Protein 5D4N (pdb70)

CATH classification: 3.30.70.120

Structure (mmCIF, N/CA/C/O backbone):
data_5D4N
#
_entry.id   5D4N
#
_cell.length_a   51.530
_cell.length_b   75.410
_cell.length_c   79.550
_cell.angle_alpha   90.000
_cell.angle_beta   90.000
_cell.angle_gamma   90.000
#
_symmetry.space_group_name_H-M   'P 21 21 21'
#
loop_
_entity.id
_entity.type
_entity.pdbx_description
1 polymer 'Nitrogen regulatory protein P-II'
2 non-polymer "ADENOSINE-5'-DIPHOSPHATE"
3 non-polymer 'ACETATE ION'
4 non-polymer 'ADENOSINE MONOPHOSPHATE'
5 water water
#
loop_
_atom_site.group_PDB
_atom_site.id
_atom_site.type_symbol
_atom_site.label_atom_id
_atom_site.label_alt_id
_atom_site.label_comp_id
_atom_site.label_asym_id
_atom_site.label_entity_id
_atom_site.label_seq_id
_atom_site.pdbx_PDB_ins_code
_atom_site.Cartn_x
_atom_site.Cartn_y
_atom_site.Cartn_z
_atom_site.occupancy
_atom_site.B_iso_or_equiv
_atom_site.auth_seq_id
_atom_site.auth_comp_id
_atom_site.auth_asym_id
_atom_site.auth_atom_id
_atom_site.pdbx_PDB_model_num
ATOM 1 N N . ALA A 1 3 ? -16.474 37.973 -6.054 1.00 51.23 3 ALA A N 1
ATOM 2 C CA . ALA A 1 3 ? -15.140 38.561 -5.945 1.00 50.69 3 ALA A CA 1
ATOM 3 C C . ALA A 1 3 ? -14.262 38.243 -7.157 1.00 49.23 3 ALA A C 1
ATOM 4 O O . ALA A 1 3 ? -13.593 39.145 -7.652 1.00 49.50 3 ALA A O 1
ATOM 6 N N . ILE A 1 4 ? -14.279 36.986 -7.656 1.00 42.10 4 ILE A N 1
ATOM 7 C CA . ILE A 1 4 ? -13.480 36.617 -8.830 1.00 39.31 4 ILE A CA 1
ATOM 8 C C . ILE A 1 4 ? -14.386 36.648 -10.055 1.00 40.77 4 ILE A C 1
ATOM 9 O O . ILE A 1 4 ? -15.310 35.831 -10.145 1.00 40.34 4 ILE A O 1
ATOM 14 N N . LYS A 1 5 ? -14.092 37.533 -11.019 1.00 35.40 5 LYS A N 1
ATOM 15 C CA . LYS A 1 5 ? -14.911 37.615 -12.229 1.00 33.71 5 LYS A CA 1
ATOM 16 C C . LYS A 1 5 ? -14.517 36.475 -13.151 1.00 32.21 5 LYS A C 1
ATOM 17 O O . LYS A 1 5 ? -13.350 36.068 -13.161 1.00 31.08 5 LYS A O 1
ATOM 23 N N . LEU A 1 6 ? -15.508 35.904 -13.836 1.00 27.25 6 LEU A N 1
ATOM 24 C CA . LEU A 1 6 ? -15.278 34.844 -14.822 1.00 25.88 6 LEU A CA 1
ATOM 25 C C . LEU A 1 6 ? -15.582 35.379 -16.204 1.00 29.11 6 LEU A C 1
ATOM 26 O O . LEU A 1 6 ? -16.458 36.248 -16.373 1.00 29.10 6 LEU A O 1
ATOM 31 N N . TYR A 1 7 ? -14.829 34.880 -17.195 1.00 25.45 7 TYR A N 1
ATOM 32 C CA . TYR A 1 7 ? -14.915 35.334 -18.569 1.00 26.14 7 TYR A CA 1
ATOM 33 C C . TYR A 1 7 ? -15.026 34.137 -19.495 1.00 27.24 7 TYR A C 1
ATOM 34 O O . TYR A 1 7 ? -14.412 33.101 -19.228 1.00 25.23 7 TYR A O 1
ATOM 43 N N . PRO A 1 8 ? -15.773 34.238 -20.602 1.00 25.35 8 PRO A N 1
ATOM 44 C CA . PRO A 1 8 ? -15.906 33.069 -21.492 1.00 24.83 8 PRO A CA 1
ATOM 45 C C . PRO A 1 8 ? -14.673 32.820 -22.343 1.00 28.03 8 PRO A C 1
ATOM 46 O O . PRO A 1 8 ? -13.969 33.748 -22.785 1.00 27.15 8 PRO A O 1
ATOM 50 N N . LEU A 1 9 ? -14.414 31.546 -22.603 1.00 25.81 9 LEU A N 1
ATOM 51 C CA . LEU A 1 9 ? -13.313 31.164 -23.487 1.00 26.45 9 LEU A CA 1
ATOM 52 C C . LEU A 1 9 ? -13.724 29.838 -24.115 1.00 26.20 9 LEU A C 1
ATOM 53 O O . LEU A 1 9 ? -14.744 29.273 -23.724 1.00 24.30 9 LEU A O 1
ATOM 58 N N . LYS A 1 10 ? -12.936 29.336 -25.062 1.00 24.02 10 LYS A N 1
ATOM 59 C CA . LYS A 1 10 ? -13.212 28.018 -25.650 1.00 24.31 10 LYS A CA 1
ATOM 60 C C . LYS A 1 10 ? -12.099 27.081 -25.211 1.00 26.24 10 LYS A C 1
ATOM 61 O O . LYS A 1 10 ? -11.002 27.549 -24.859 1.00 25.73 10 LYS A O 1
ATOM 67 N N . LYS A 1 11 ? -12.371 25.773 -25.158 1.00 22.45 11 LYS A N 1
ATOM 68 C CA . LYS A 1 11 ? -11.322 24.817 -24.816 1.00 20.76 11 LYS A CA 1
ATOM 69 C C . LYS A 1 11 ? -11.391 23.700 -25.826 1.00 24.08 11 LYS A C 1
ATOM 70 O O . LYS A 1 11 ? -12.436 23.056 -25.986 1.00 22.93 11 LYS A O 1
ATOM 76 N N . LEU A 1 12 ? -10.286 23.496 -26.528 1.00 20.70 12 LEU A N 1
ATOM 77 C CA . LEU A 1 12 ? -10.224 22.385 -27.482 1.00 19.15 12 LEU A CA 1
ATOM 78 C C . LEU A 1 12 ? -9.644 21.164 -26.814 1.00 20.74 12 LEU A C 1
ATOM 79 O O . LEU A 1 12 ? -8.715 21.262 -26.015 1.00 20.55 12 LEU A O 1
ATOM 84 N N . GLU A 1 13 ? -10.162 19.993 -27.192 1.00 18.04 13 GLU A N 1
ATOM 85 C CA . GLU A 1 13 ? -9.539 18.710 -26.857 1.00 17.72 13 GLU A CA 1
ATOM 86 C C . GLU A 1 13 ? -9.205 18.116 -28.231 1.00 20.82 13 GLU A C 1
ATOM 87 O O . GLU A 1 13 ? -10.118 17.904 -29.038 1.00 20.76 13 GLU A O 1
ATOM 93 N N . ILE A 1 14 ? -7.910 17.965 -28.537 1.00 18.53 14 ILE A N 1
ATOM 94 C CA . ILE A 1 14 ? -7.463 17.505 -29.867 1.00 18.48 14 ILE A CA 1
ATOM 95 C C . ILE A 1 14 ? -6.845 16.141 -29.653 1.00 21.15 14 ILE A C 1
ATOM 96 O O . ILE A 1 14 ? -5.820 16.047 -28.978 1.00 20.78 14 ILE A O 1
ATOM 101 N N . ILE A 1 15 ? -7.476 15.090 -30.187 1.00 19.10 15 ILE A N 1
ATOM 102 C CA . ILE A 1 15 ? -6.999 13.722 -29.948 1.00 18.27 15 ILE A CA 1
ATOM 103 C C . ILE A 1 15 ? -6.399 13.214 -31.226 1.00 22.06 15 ILE A C 1
ATOM 104 O O . ILE A 1 15 ? -7.060 13.216 -32.254 1.00 22.44 15 ILE A O 1
ATOM 109 N N . LEU A 1 16 ? -5.127 12.834 -31.175 1.00 20.07 16 LEU A N 1
ATOM 110 C CA . LEU A 1 16 ? -4.423 12.405 -32.382 1.00 21.19 16 LEU A CA 1
ATOM 111 C C . LEU A 1 16 ? -3.243 11.522 -32.049 1.00 23.22 16 LEU A C 1
ATOM 112 O O . LEU A 1 16 ? -2.859 11.410 -30.890 1.00 22.22 16 LEU A O 1
ATOM 117 N N . GLU A 1 17 ? -2.658 10.877 -33.062 1.00 23.26 17 GLU A N 1
ATOM 118 C CA . GLU A 1 17 ? -1.499 10.023 -32.806 1.00 22.36 17 GLU A CA 1
ATOM 119 C C . GLU A 1 17 ? -0.318 10.868 -32.369 1.00 25.32 17 GLU A C 1
ATOM 120 O O . GLU A 1 17 ? -0.091 11.957 -32.906 1.00 25.39 17 GLU A O 1
ATOM 126 N N . GLY A 1 18 ? 0.425 10.360 -31.403 1.00 23.74 18 GLY A N 1
ATOM 127 C CA . GLY A 1 18 ? 1.560 11.094 -30.848 1.00 24.55 18 GLY A CA 1
ATOM 128 C C . GLY A 1 18 ? 2.610 11.490 -31.874 1.00 27.06 18 GLY A C 1
ATOM 129 O O . GLY A 1 18 ? 3.330 12.474 -31.672 1.00 27.69 18 GLY A O 1
ATOM 130 N N . ALA A 1 19 ? 2.740 10.706 -32.982 1.00 25.49 19 ALA A N 1
ATOM 131 C CA . ALA A 1 19 ? 3.729 11.043 -34.036 1.00 26.84 19 ALA A CA 1
ATOM 132 C C . ALA A 1 19 ? 3.438 12.397 -34.694 1.00 29.02 19 ALA A C 1
ATOM 133 O O . ALA A 1 19 ? 4.339 12.991 -35.291 1.00 30.20 19 ALA A O 1
ATOM 135 N N . HIS A 1 20 ? 2.195 12.881 -34.582 1.00 24.69 20 HIS A N 1
ATOM 136 C CA . HIS A 1 20 ? 1.796 14.165 -35.152 1.00 24.79 20 HIS A CA 1
ATOM 137 C C . HIS A 1 20 ? 1.755 15.306 -34.129 1.00 26.76 20 HIS A C 1
ATOM 138 O O . HIS A 1 20 ? 1.195 16.377 -34.416 1.00 26.28 20 HIS A O 1
ATOM 145 N N . LYS A 1 21 ? 2.341 15.086 -32.918 1.00 25.94 21 LYS A N 1
ATOM 146 C CA . LYS A 1 21 ? 2.320 16.101 -31.858 1.00 23.86 21 LYS A CA 1
ATOM 147 C C . LYS A 1 21 ? 2.891 17.441 -32.331 1.00 27.23 21 LYS A C 1
ATOM 148 O O . LYS A 1 21 ? 2.249 18.485 -32.129 1.00 26.57 21 LYS A O 1
ATOM 154 N N . GLU A 1 22 ? 4.060 17.412 -32.973 1.00 25.79 22 GLU A N 1
ATOM 155 C CA . GLU A 1 22 ? 4.706 18.649 -33.412 1.00 25.65 22 GLU A CA 1
ATOM 156 C C . GLU A 1 22 ? 3.862 19.422 -34.436 1.00 28.87 22 GLU A C 1
ATOM 157 O O . GLU A 1 22 ? 3.781 20.642 -34.337 1.00 29.09 22 GLU A O 1
ATOM 163 N N . PHE A 1 23 ? 3.180 18.722 -35.373 1.00 26.02 23 PHE A N 1
ATOM 164 C CA . PHE A 1 23 ? 2.311 19.372 -36.351 1.00 25.74 23 PHE A CA 1
ATOM 165 C C . PHE A 1 23 ? 1.220 20.150 -35.600 1.00 27.01 23 PHE A C 1
ATOM 166 O O . PHE A 1 23 ? 0.954 21.328 -35.896 1.00 28.82 23 PHE A O 1
ATOM 174 N N . ALA A 1 24 ? 0.592 19.476 -34.641 1.00 23.31 24 ALA A N 1
ATOM 175 C CA . ALA A 1 24 ? -0.492 20.101 -33.878 1.00 22.91 24 ALA A CA 1
ATOM 176 C C . ALA A 1 24 ? -0.016 21.264 -33.018 1.00 24.50 24 ALA A C 1
ATOM 177 O O . ALA A 1 24 ? -0.638 22.330 -33.047 1.00 25.57 24 ALA A O 1
ATOM 179 N N . THR A 1 25 ? 1.060 21.071 -32.231 1.00 23.89 25 THR A N 1
ATOM 180 C CA . THR A 1 25 ? 1.590 22.168 -31.362 1.00 24.33 25 THR A CA 1
ATOM 181 C C . THR A 1 25 ? 2.094 23.347 -32.196 1.00 28.16 25 THR A C 1
ATOM 182 O O . THR A 1 25 ? 1.902 24.507 -31.812 1.00 28.16 25 THR A O 1
ATOM 186 N N . ASP A 1 26 ? 2.653 23.064 -33.397 1.00 25.60 26 ASP A N 1
ATOM 187 C CA . ASP A 1 26 ? 3.067 24.137 -34.298 1.00 26.28 26 ASP A CA 1
ATOM 188 C C . ASP A 1 26 ? 1.857 24.961 -34.766 1.00 29.25 26 ASP A C 1
ATOM 189 O O . ASP A 1 26 ? 1.968 26.183 -34.826 1.00 30.68 26 ASP A O 1
ATOM 194 N N . LEU A 1 27 ? 0.711 24.307 -35.080 1.00 27.56 27 LEU A N 1
ATOM 195 C CA . LEU A 1 27 ? -0.508 25.056 -35.441 1.00 28.20 27 LEU A CA 1
ATOM 196 C C . LEU A 1 27 ? -0.951 25.929 -34.283 1.00 30.86 27 LEU A C 1
ATOM 197 O O . LEU A 1 27 ? -1.353 27.084 -34.482 1.00 29.71 27 LEU A O 1
ATOM 202 N N . LEU A 1 28 ? -0.917 25.377 -33.068 1.00 27.70 28 LEU A N 1
ATOM 203 C CA . LEU A 1 28 ? -1.330 26.163 -31.896 1.00 27.56 28 LEU A CA 1
ATOM 204 C C . LEU A 1 28 ? -0.404 27.349 -31.691 1.00 31.86 28 LEU A C 1
ATOM 205 O O . LEU A 1 28 ? -0.890 28.456 -31.527 1.00 30.41 28 LEU A O 1
ATOM 210 N N . ASP A 1 29 ? 0.924 27.123 -31.721 1.00 29.10 29 ASP A N 1
ATOM 211 C CA . ASP A 1 29 ? 1.904 28.214 -31.537 1.00 30.11 29 ASP A CA 1
ATOM 212 C C . ASP A 1 29 ? 1.707 29.309 -32.556 1.00 35.20 29 ASP A C 1
ATOM 213 O O . ASP A 1 29 ? 1.670 30.498 -32.194 1.00 35.06 29 ASP A O 1
ATOM 218 N N . ARG A 1 30 ? 1.541 28.914 -33.831 1.00 33.23 30 ARG A N 1
ATOM 219 C CA . ARG A 1 30 ? 1.373 29.851 -34.938 1.00 35.56 30 ARG A CA 1
ATOM 220 C C . ARG A 1 30 ? 0.117 30.721 -34.796 1.00 39.06 30 ARG A C 1
ATOM 221 O O . ARG A 1 30 ? 0.171 31.922 -35.034 1.00 39.96 30 ARG A O 1
ATOM 229 N N . ALA A 1 31 ? -0.995 30.116 -34.384 1.00 34.07 31 ALA A N 1
ATOM 230 C CA . ALA A 1 31 ? -2.257 30.826 -34.203 1.00 33.81 31 ALA A CA 1
ATOM 231 C C . ALA A 1 31 ? -2.237 31.801 -33.026 1.00 38.10 31 ALA A C 1
ATOM 232 O O . ALA A 1 31 ? -3.126 32.652 -32.919 1.00 40.00 31 ALA A O 1
ATOM 234 N N . GLY A 1 32 ? -1.215 31.726 -32.180 1.00 31.78 32 GLY A N 1
ATOM 235 C CA . GLY A 1 32 ? -1.121 32.623 -31.029 1.00 32.31 32 GLY A CA 1
ATOM 236 C C . GLY A 1 32 ? -1.669 32.037 -29.736 1.00 34.08 32 GLY A C 1
ATOM 237 O O . GLY A 1 32 ? -1.879 32.764 -28.759 1.00 33.06 32 GLY A O 1
ATOM 238 N N . VAL A 1 33 ? -1.890 30.710 -29.704 1.00 29.31 33 VAL A N 1
ATOM 239 C CA . VAL A 1 33 ? -2.359 30.009 -28.500 1.00 26.11 33 VAL A CA 1
ATOM 240 C C . VAL A 1 33 ? -1.269 30.134 -27.457 1.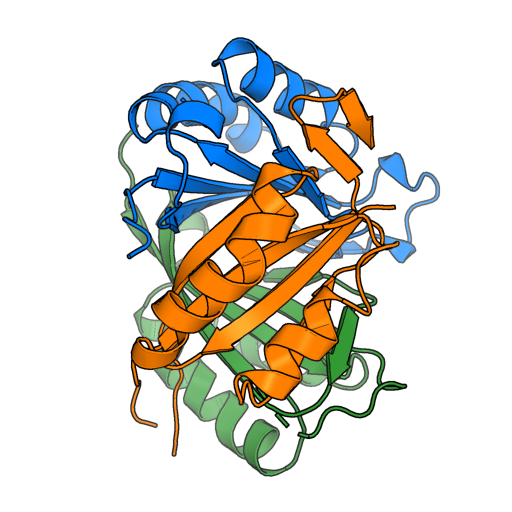00 30.92 33 VAL A C 1
ATOM 241 O O . VAL A 1 33 ? -0.081 29.926 -27.763 1.00 31.92 33 VAL A O 1
ATOM 245 N N . LYS A 1 34 ? -1.652 30.551 -26.251 1.00 28.57 34 LYS A N 1
ATOM 246 C CA . LYS A 1 34 ? -0.680 30.854 -25.212 1.00 29.11 34 LYS A CA 1
ATOM 247 C C . LYS A 1 34 ? -0.159 29.678 -24.411 1.00 34.69 34 LYS A C 1
ATOM 248 O O . LYS A 1 34 ? 0.897 29.774 -23.796 1.00 37.71 34 LYS A O 1
ATOM 254 N N . GLY A 1 35 ? -0.881 28.565 -24.434 1.00 28.96 35 GLY A N 1
ATOM 255 C CA . GLY A 1 35 ? -0.456 27.403 -23.684 1.00 26.58 35 GLY A CA 1
ATOM 256 C C . GLY A 1 35 ? -1.278 26.194 -24.069 1.00 25.61 35 GLY A C 1
ATOM 257 O O . GLY A 1 35 ? -2.256 26.304 -24.815 1.00 23.60 35 GLY A O 1
ATOM 258 N N . TYR A 1 36 ? -0.829 25.024 -23.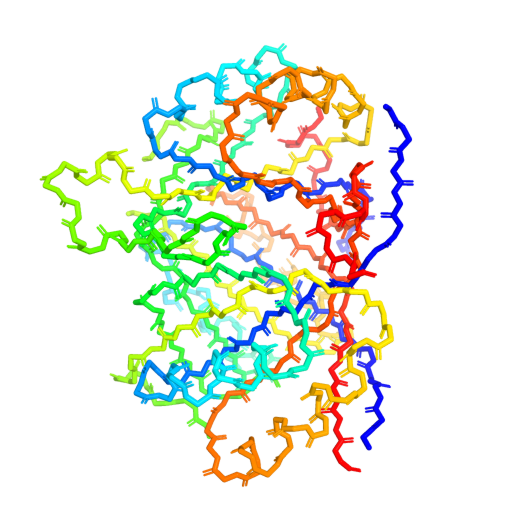610 1.00 23.90 36 TYR A N 1
ATOM 259 C CA . TYR A 1 36 ? -1.556 23.800 -23.874 1.00 22.29 36 TYR A CA 1
ATOM 260 C C . TYR A 1 36 ? -1.086 22.743 -22.907 1.00 23.26 36 TYR A C 1
ATOM 261 O O . TYR A 1 36 ? -0.006 22.865 -22.332 1.00 23.23 36 TYR A O 1
ATOM 270 N N . THR A 1 37 ? -1.940 21.731 -22.681 1.00 20.16 37 THR A N 1
ATOM 271 C CA . THR A 1 37 ? -1.613 20.621 -21.796 1.00 18.75 37 THR A CA 1
ATOM 272 C C . THR A 1 37 ? -1.783 19.326 -22.568 1.00 22.90 37 THR A C 1
ATOM 273 O O . THR A 1 37 ? -2.753 19.203 -23.294 1.00 23.82 37 THR A O 1
ATOM 277 N N . ILE A 1 38 ? -0.856 18.388 -22.425 1.00 20.53 38 ILE A N 1
ATOM 278 C CA . ILE A 1 38 ? -0.912 17.142 -23.200 1.00 20.98 38 ILE A CA 1
ATOM 279 C C . ILE A 1 38 ? -1.080 15.963 -22.273 1.00 22.97 38 ILE A C 1
ATOM 280 O O . ILE A 1 38 ? -0.306 15.790 -21.319 1.00 23.09 38 ILE A O 1
ATOM 285 N N . VAL A 1 39 ? -2.146 15.185 -22.521 1.00 21.41 39 VAL A N 1
ATOM 286 C CA . VAL A 1 39 ? -2.446 13.955 -21.783 1.00 20.75 39 VAL A CA 1
ATOM 287 C C . VAL A 1 39 ? -1.888 12.856 -22.687 1.00 24.79 39 VAL A C 1
ATOM 288 O O . VAL A 1 39 ? -2.331 12.688 -23.823 1.00 23.58 39 VAL A O 1
ATOM 292 N N . GLY A 1 40 ? -0.924 12.108 -22.179 1.00 26.17 40 GLY A N 1
ATOM 293 C CA . GLY A 1 40 ? -0.279 11.113 -23.018 1.00 27.44 40 GLY A CA 1
ATOM 294 C C . GLY A 1 40 ? -0.761 9.705 -22.791 1.00 29.46 40 GLY A C 1
ATOM 295 O O . GLY A 1 40 ? -1.579 9.453 -21.898 1.00 29.18 40 GLY A O 1
ATOM 296 N N . ASN A 1 41 ? -0.204 8.764 -23.619 1.00 28.54 41 ASN A N 1
ATOM 297 C CA . ASN A 1 41 ? -0.421 7.319 -23.530 1.00 29.96 41 ASN A CA 1
ATOM 298 C C . ASN A 1 41 ? -1.913 6.954 -23.438 1.00 32.81 41 ASN A C 1
ATOM 299 O O . ASN A 1 41 ? -2.354 6.248 -22.539 1.00 32.86 41 ASN A O 1
ATOM 304 N N . LEU A 1 42 ? -2.689 7.458 -24.361 1.00 28.38 42 LEU A N 1
ATOM 305 C CA . LEU A 1 42 ? -4.118 7.155 -24.355 1.00 26.90 42 LEU A CA 1
ATOM 306 C C . LEU A 1 42 ? -4.395 5.903 -25.131 1.00 29.63 42 LEU A C 1
ATOM 307 O O . LEU A 1 42 ? -3.535 5.425 -25.882 1.00 29.62 42 LEU A O 1
ATOM 312 N N . SER A 1 43 ? -5.627 5.407 -24.997 1.00 25.83 43 SER A N 1
ATOM 313 C CA . SER A 1 43 ? -6.152 4.295 -25.791 1.00 23.99 43 SER A CA 1
ATOM 314 C C . SER A 1 43 ? -7.464 4.752 -26.356 1.00 26.16 43 SER A C 1
ATOM 315 O O . SER A 1 43 ? -8.012 5.755 -25.906 1.00 24.89 43 SER A O 1
ATOM 318 N N . GLY A 1 44 ? -7.938 4.101 -27.385 1.00 24.22 44 GLY A N 1
ATOM 319 C CA . GLY A 1 44 ? -9.194 4.578 -27.943 1.00 25.20 44 GLY A CA 1
ATOM 320 C C . GLY A 1 44 ? -9.703 3.678 -29.026 1.00 27.70 44 GLY A C 1
ATOM 321 O O . GLY A 1 44 ? -8.943 2.876 -29.570 1.00 27.28 44 GLY A O 1
ATOM 322 N N . LYS A 1 45 ? -10.999 3.823 -29.341 1.00 23.19 45 LYS A N 1
ATOM 323 C CA . LYS A 1 45 ? -11.623 3.116 -30.433 1.00 24.48 45 LYS A CA 1
ATOM 324 C C . LYS A 1 45 ? -11.950 4.134 -31.485 1.00 28.85 45 LYS A C 1
ATOM 325 O O . LYS A 1 45 ? -12.604 5.134 -31.192 1.00 26.52 45 LYS A O 1
ATOM 331 N N . GLY A 1 46 ? -11.441 3.868 -32.676 1.00 30.36 46 GLY A N 1
ATOM 332 C CA . GLY A 1 46 ? -11.644 4.679 -33.862 1.00 31.86 46 GLY A CA 1
ATOM 333 C C . GLY A 1 46 ? -12.487 3.924 -34.876 1.00 38.19 46 GLY A C 1
ATOM 334 O O . GLY A 1 46 ? -12.851 2.761 -34.654 1.00 35.14 46 GLY A O 1
ATOM 335 N N . SER A 1 47 ? -12.824 4.605 -35.977 1.00 38.88 47 SER A N 1
ATOM 336 C CA . SER A 1 47 ? -13.678 4.024 -37.022 1.00 42.51 47 SER A CA 1
ATOM 337 C C . SER A 1 47 ? -13.076 2.789 -37.711 1.00 52.46 47 SER A C 1
ATOM 338 O O . SER A 1 47 ? -13.828 1.929 -38.190 1.00 54.00 47 SER A O 1
ATOM 341 N N . HIS A 1 48 ? -11.733 2.689 -37.735 1.00 51.16 48 HIS A N 1
ATOM 342 C CA . HIS A 1 48 ? -11.003 1.605 -38.405 1.00 52.95 48 HIS A CA 1
ATOM 343 C C . HIS A 1 48 ? -10.283 0.618 -37.483 1.00 56.04 48 HIS A C 1
ATOM 344 O O . HIS A 1 48 ? -9.677 -0.342 -37.972 1.00 58.13 48 HIS A O 1
ATOM 351 N N . GLY A 1 49 ? -10.382 0.828 -36.170 1.00 48.56 49 GLY A N 1
ATOM 352 C CA . GLY A 1 49 ? -9.757 -0.055 -35.199 1.00 46.29 49 GLY A CA 1
ATOM 353 C C . GLY A 1 49 ? -9.418 0.580 -33.863 1.00 44.10 49 GLY A C 1
ATOM 354 O O . GLY A 1 49 ? -9.788 1.721 -33.582 1.00 41.55 49 GLY A O 1
ATOM 355 N N . MET A 1 50 ? -8.722 -0.196 -33.037 1.00 40.20 50 MET A N 1
ATOM 356 C CA . MET A 1 50 ? -8.299 0.180 -31.691 1.00 38.03 50 MET A CA 1
ATOM 357 C C . MET A 1 50 ? -6.890 0.736 -31.674 1.00 39.91 50 MET A C 1
ATOM 358 O O . MET A 1 50 ? -6.031 0.307 -32.454 1.00 40.72 50 MET A O 1
ATOM 363 N N . TYR A 1 51 ? -6.673 1.723 -30.806 1.00 30.12 51 TYR A N 1
ATOM 364 C CA . TYR A 1 51 ? -5.362 2.286 -30.529 1.00 28.59 51 TYR A CA 1
ATOM 365 C C . TYR A 1 51 ? -5.122 1.957 -29.061 1.00 29.70 51 TYR A C 1
ATOM 366 O O . TYR A 1 51 ? -5.927 2.342 -28.210 1.00 28.76 51 TYR A O 1
ATOM 375 N N . GLU A 1 52 ? -4.082 1.182 -28.751 1.00 29.09 52 GLU A N 1
ATOM 376 C CA . GLU A 1 52 ? -3.779 0.861 -27.361 1.00 29.28 52 GLU A CA 1
ATOM 377 C C . GLU A 1 52 ? -2.387 1.403 -27.054 1.00 29.69 52 GLU A C 1
ATOM 378 O O . GLU A 1 52 ? -1.383 0.832 -27.527 1.00 27.33 52 GLU A O 1
ATOM 384 N N . GLY A 1 53 ? -2.345 2.477 -26.277 1.00 27.56 53 GLY A N 1
ATOM 385 C CA . GLY A 1 53 ? -1.116 3.178 -25.937 1.00 27.71 53 GLY A CA 1
ATOM 386 C C . GLY A 1 53 ? -0.053 2.317 -25.301 1.00 30.66 53 GLY A C 1
ATOM 387 O O . GLY A 1 53 ? 1.116 2.384 -25.700 1.00 29.93 53 GLY A O 1
ATOM 388 N N . HIS A 1 54 ? -0.469 1.446 -24.359 1.00 29.65 54 HIS A N 1
ATOM 389 C CA . HIS A 1 54 ? 0.457 0.590 -23.632 1.00 31.07 54 HIS A CA 1
ATOM 390 C C . HIS A 1 54 ? 1.152 -0.448 -24.526 1.00 32.39 54 HIS A C 1
ATOM 391 O O . HIS A 1 54 ? 2.202 -0.954 -24.135 1.00 33.88 54 HIS A O 1
ATOM 398 N N . LEU A 1 55 ? 0.592 -0.724 -25.742 1.00 27.48 55 LEU A N 1
ATOM 399 C CA . LEU A 1 55 ? 1.167 -1.694 -26.686 1.00 27.54 55 LEU A CA 1
ATOM 400 C C . LEU A 1 55 ? 2.273 -1.143 -27.582 1.00 25.74 55 LEU A C 1
ATOM 401 O O . LEU A 1 55 ? 2.905 -1.945 -28.292 1.00 27.07 55 LEU A O 1
ATOM 406 N N . MET A 1 56 ? 2.430 0.206 -27.609 1.00 26.61 56 MET A N 1
ATOM 407 C CA . MET A 1 56 ? 3.403 0.862 -28.490 1.00 25.70 56 MET A CA 1
ATOM 408 C C . MET A 1 56 ? 4.828 0.697 -28.021 1.00 29.10 56 MET A C 1
ATOM 409 O O . MET A 1 56 ? 5.103 0.873 -26.834 1.00 29.77 56 MET A O 1
ATOM 414 N N . PHE A 1 57 ? 5.739 0.383 -28.948 1.00 25.18 57 PHE A N 1
ATOM 415 C CA . PHE A 1 57 ? 7.176 0.226 -28.624 1.00 26.48 57 PHE A CA 1
ATOM 416 C C . PHE A 1 57 ? 7.824 1.577 -28.315 1.00 32.71 57 PHE A C 1
ATOM 417 O O . PHE A 1 57 ? 8.717 1.649 -27.475 1.00 36.24 57 PHE A O 1
ATOM 425 N N . ASN A 1 58 ? 7.376 2.640 -28.989 1.00 30.58 58 ASN A N 1
ATOM 426 C CA . ASN A 1 58 ? 7.860 3.989 -28.735 1.00 31.26 58 ASN A CA 1
ATOM 427 C C . ASN A 1 58 ? 6.694 4.745 -28.108 1.00 32.74 58 ASN A C 1
ATOM 428 O O . ASN A 1 58 ? 5.656 4.906 -28.745 1.00 30.82 58 ASN A O 1
ATOM 433 N N . GLU A 1 59 ? 6.845 5.196 -26.853 1.00 31.86 59 GLU A N 1
ATOM 434 C CA . GLU A 1 59 ? 5.802 5.879 -26.086 1.00 32.85 59 GLU A CA 1
ATOM 435 C C . GLU A 1 59 ? 5.273 7.108 -26.846 1.00 34.59 59 GLU A C 1
ATOM 436 O O . GLU A 1 59 ? 4.098 7.438 -26.733 1.00 33.06 59 GLU A O 1
ATOM 438 N N . ASP A 1 60 ? 6.161 7.743 -27.640 1.00 33.90 60 ASP A N 1
ATOM 439 C CA . ASP A 1 60 ? 5.818 8.918 -28.431 1.00 33.38 60 ASP A CA 1
ATOM 440 C C . ASP A 1 60 ? 4.789 8.639 -29.525 1.00 32.74 60 ASP A C 1
ATOM 441 O O . ASP A 1 60 ? 4.148 9.581 -29.994 1.00 32.85 60 ASP A O 1
ATOM 446 N N . ASP A 1 61 ? 4.610 7.359 -29.914 1.00 26.89 61 ASP A N 1
ATOM 447 C CA . ASP A 1 61 ? 3.632 6.999 -30.948 1.00 25.77 61 ASP A CA 1
ATOM 448 C C . ASP A 1 61 ? 2.214 6.848 -30.420 1.00 26.81 61 ASP A C 1
ATOM 449 O O . ASP A 1 61 ? 1.287 6.800 -31.218 1.00 25.80 61 ASP A O 1
ATOM 454 N N . ALA A 1 62 ? 2.034 6.674 -29.106 1.00 25.78 62 ALA A N 1
ATOM 455 C CA . ALA A 1 62 ? 0.697 6.471 -28.560 1.00 26.10 62 ALA A CA 1
ATOM 456 C C . ALA A 1 62 ? -0.210 7.695 -28.783 1.00 26.97 62 ALA A C 1
ATOM 457 O O . ALA A 1 62 ? 0.302 8.819 -28.978 1.00 24.26 62 ALA A O 1
ATOM 459 N N . LEU A 1 63 ? -1.537 7.471 -28.783 1.00 23.98 63 LEU A N 1
ATOM 460 C CA . LEU A 1 63 ? -2.496 8.576 -28.894 1.00 22.71 63 LEU A CA 1
ATOM 461 C C . LEU A 1 63 ? -2.259 9.560 -27.778 1.00 24.26 63 LEU A C 1
ATOM 462 O O . LEU A 1 63 ? -1.889 9.176 -26.665 1.00 23.14 63 LEU A O 1
ATOM 467 N N . ILE A 1 64 ? -2.478 10.835 -28.075 1.00 20.52 64 ILE A N 1
ATOM 468 C CA . ILE A 1 64 ? -2.383 11.887 -27.068 1.00 20.91 64 ILE A CA 1
ATOM 469 C C . ILE A 1 64 ? -3.614 12.774 -27.177 1.00 22.14 64 ILE A C 1
ATOM 470 O O . ILE A 1 64 ? -4.308 12.769 -28.205 1.00 21.58 64 ILE A O 1
ATOM 475 N N . MET A 1 65 ? -3.880 13.545 -26.124 1.00 19.36 65 MET A N 1
ATOM 476 C CA . MET A 1 65 ? -4.938 14.540 -26.161 1.00 18.06 65 MET A CA 1
ATOM 477 C C . MET A 1 65 ? -4.315 15.853 -25.793 1.00 21.45 65 MET A C 1
ATOM 478 O O . MET A 1 65 ? -3.718 15.977 -24.708 1.00 21.20 65 MET A O 1
ATOM 483 N N . ILE A 1 66 ? -4.424 16.828 -26.696 1.00 19.11 66 ILE A N 1
ATOM 484 C CA . ILE A 1 66 ? -3.883 18.161 -26.426 1.00 19.78 66 ILE A CA 1
ATOM 485 C C . ILE A 1 66 ? -5.072 19.000 -25.985 1.00 22.27 66 ILE A C 1
ATOM 486 O O . ILE A 1 66 ? -6.072 19.090 -26.719 1.00 21.91 66 ILE A O 1
ATOM 491 N N . ILE A 1 67 ? -4.966 19.614 -24.795 1.00 19.16 67 ILE A N 1
ATOM 492 C CA . ILE A 1 67 ? -6.031 20.444 -24.255 1.00 18.47 67 ILE A CA 1
ATOM 493 C C . ILE A 1 67 ? -5.546 21.865 -24.445 1.00 20.42 67 ILE A C 1
ATOM 494 O O . ILE A 1 67 ? -4.470 22.220 -23.947 1.00 21.57 67 ILE A O 1
ATOM 499 N N . ALA A 1 68 ? -6.335 22.685 -25.138 1.00 18.69 68 ALA A N 1
ATOM 500 C CA . ALA A 1 68 ? -5.904 24.037 -25.389 1.00 19.98 68 ALA A CA 1
ATOM 501 C C . ALA A 1 68 ? -7.014 25.032 -25.160 1.00 21.44 68 ALA A C 1
ATOM 502 O O . ALA A 1 68 ? -8.001 25.011 -25.897 1.00 21.51 68 ALA A O 1
ATOM 504 N N . ALA A 1 69 ? -6.872 25.889 -24.115 1.00 20.42 69 ALA A N 1
ATOM 505 C CA . ALA A 1 69 ? -7.833 26.963 -23.869 1.00 21.66 69 ALA A CA 1
ATOM 506 C C . ALA A 1 69 ? -7.447 28.108 -24.780 1.00 23.05 69 ALA A C 1
ATOM 507 O O . ALA A 1 69 ? -6.300 28.579 -24.766 1.00 21.86 69 ALA A O 1
ATOM 509 N N . VAL A 1 70 ? -8.415 28.549 -25.592 1.00 22.52 70 VAL A N 1
ATOM 510 C CA . VAL A 1 70 ? -8.186 29.592 -26.592 1.00 23.85 70 VAL A CA 1
ATOM 511 C C . VAL A 1 70 ? -9.329 30.591 -26.624 1.00 27.59 70 VAL A C 1
ATOM 512 O O . VAL A 1 70 ? -10.479 30.221 -26.396 1.00 24.98 70 VAL A O 1
ATOM 516 N N . PRO A 1 71 ? -9.041 31.848 -27.002 1.00 28.59 71 PRO A N 1
ATOM 517 C CA . PRO A 1 71 ? -10.134 32.807 -27.221 1.00 29.11 71 PRO A CA 1
ATOM 518 C C . PRO A 1 71 ? -10.990 32.307 -28.398 1.00 30.90 71 PRO A C 1
ATOM 519 O O . PRO A 1 71 ? -10.462 31.649 -29.307 1.00 30.31 71 PRO A O 1
ATOM 523 N N . GLU A 1 72 ? -12.302 32.616 -28.414 1.00 30.12 72 GLU A N 1
ATOM 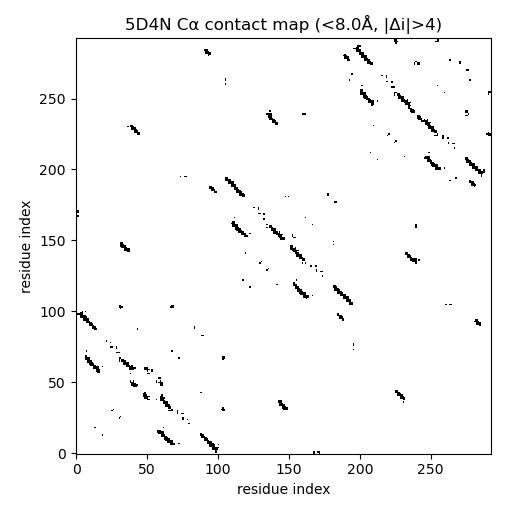524 C CA . GLU A 1 72 ? -13.186 32.163 -29.480 1.00 30.32 72 GLU A CA 1
ATOM 525 C C . GLU A 1 72 ? -12.672 32.526 -30.891 1.00 32.80 72 GLU A C 1
ATOM 526 O O . GLU A 1 72 ? -12.832 31.724 -31.813 1.00 32.61 72 GLU A O 1
ATOM 532 N N . GLU A 1 73 ? -12.045 33.722 -31.048 1.00 31.63 73 GLU A N 1
ATOM 533 C CA . GLU A 1 73 ? -11.533 34.162 -32.353 1.00 32.84 73 GLU A CA 1
ATOM 534 C C . GLU A 1 73 ? -10.461 33.243 -32.967 1.00 34.93 73 GLU A C 1
ATOM 535 O O . GLU A 1 73 ? -10.229 33.299 -34.179 1.00 36.80 73 GLU A O 1
ATOM 541 N N . LEU A 1 74 ? -9.811 32.401 -32.144 1.00 31.38 74 LEU A N 1
ATOM 542 C CA . LEU A 1 74 ? -8.792 31.491 -32.670 1.00 31.86 74 LEU A CA 1
ATOM 543 C C . LEU A 1 74 ? -9.367 30.156 -33.117 1.00 33.70 74 LEU A C 1
ATOM 544 O O . LEU A 1 74 ? -8.680 29.413 -33.824 1.00 34.24 74 LEU A O 1
ATOM 549 N N . VAL A 1 75 ? -10.625 29.847 -32.735 1.00 29.62 75 VAL A N 1
ATOM 550 C CA . VAL A 1 75 ? -11.249 28.567 -33.059 1.00 28.86 75 VAL A CA 1
ATOM 551 C C . VAL A 1 75 ? -11.316 28.293 -34.576 1.00 33.42 75 VAL A C 1
ATOM 552 O O . VAL A 1 75 ? -10.791 27.270 -35.014 1.00 33.29 75 VAL A O 1
ATOM 556 N N . GLY A 1 76 ? -11.924 29.214 -35.341 1.00 34.48 76 GLY A N 1
ATOM 557 C CA . GLY A 1 76 ? -12.053 29.108 -36.794 1.00 35.14 76 GLY A CA 1
ATOM 558 C C . GLY A 1 76 ? -10.724 28.880 -37.491 1.00 38.65 76 GLY A C 1
ATOM 559 O O . GLY A 1 76 ? -10.557 27.851 -38.154 1.00 39.31 76 GLY A O 1
ATOM 560 N N . PRO A 1 77 ? -9.717 29.769 -37.272 1.00 38.26 77 PRO A N 1
ATOM 561 C CA . PRO A 1 77 ? -8.399 29.568 -37.915 1.00 38.42 77 PRO A CA 1
ATOM 562 C C . PRO A 1 77 ? -7.723 28.244 -37.548 1.00 37.18 77 PRO A C 1
ATOM 563 O O . PRO A 1 77 ? -7.125 27.586 -38.419 1.00 37.39 77 PRO A O 1
ATOM 567 N N . LEU A 1 78 ? -7.888 27.806 -36.278 1.00 31.85 78 LEU A N 1
ATOM 568 C CA . LEU A 1 78 ? -7.328 26.548 -35.817 1.00 29.72 78 LEU A CA 1
ATOM 569 C C . LEU A 1 78 ? -7.979 25.372 -36.502 1.00 32.80 78 LEU A C 1
ATOM 570 O O . LEU A 1 78 ? -7.268 24.500 -36.999 1.00 33.09 78 LEU A O 1
ATOM 575 N N . LEU A 1 79 ? -9.319 25.354 -36.554 1.00 31.92 79 LEU A N 1
ATOM 576 C CA . LEU A 1 79 ? -10.056 24.257 -37.186 1.00 33.09 79 LEU A CA 1
ATOM 577 C C . LEU A 1 79 ? -9.757 24.179 -38.677 1.00 37.04 79 LEU A C 1
ATOM 578 O O . LEU A 1 79 ? -9.642 23.076 -39.199 1.00 37.52 79 LEU A O 1
ATOM 583 N N . GLU A 1 80 ? -9.563 25.334 -39.322 1.00 34.46 80 GLU A N 1
ATOM 584 C CA . GLU A 1 80 ? -9.185 25.431 -40.739 1.00 36.36 80 GLU A CA 1
ATOM 585 C C . GLU A 1 80 ? -7.834 24.759 -40.951 1.00 39.53 80 GLU A C 1
ATOM 586 O O . GLU A 1 80 ? -7.664 24.041 -41.945 1.00 39.89 80 GLU A O 1
ATOM 592 N N . GLY A 1 81 ? -6.930 24.927 -39.975 1.00 35.81 81 GLY A N 1
ATOM 593 C CA . GLY A 1 81 ? -5.603 24.327 -39.997 1.00 35.60 81 GLY A CA 1
ATOM 594 C C . GLY A 1 81 ? -5.644 22.835 -39.771 1.00 41.72 81 GLY A C 1
ATOM 595 O O . GLY A 1 81 ? -4.879 22.095 -40.380 1.00 43.72 81 GLY A O 1
ATOM 596 N N . PHE A 1 82 ? -6.524 22.384 -38.859 1.00 36.26 82 PHE A N 1
ATOM 597 C CA . PHE A 1 82 ? -6.668 20.970 -38.529 1.00 34.86 82 PHE A CA 1
ATOM 598 C C . PHE A 1 82 ? -7.446 20.183 -39.592 1.00 44.24 82 PHE A C 1
ATOM 599 O O . PHE A 1 82 ? -7.248 18.976 -39.699 1.00 42.47 82 PHE A O 1
ATOM 607 N N . GLN A 1 83 ? -8.290 20.851 -40.383 1.00 44.87 83 GLN A N 1
ATOM 608 C CA . GLN A 1 83 ? -9.118 20.198 -41.413 1.00 45.57 83 GLN A CA 1
ATOM 609 C C . GLN A 1 83 ? -8.391 19.254 -42.406 1.00 49.16 83 GLN A C 1
ATOM 610 O O . GLN A 1 83 ? -8.744 18.064 -42.446 1.00 50.06 83 GLN A O 1
ATOM 616 N N . PRO A 1 84 ? -7.370 19.708 -43.185 1.00 45.57 84 PRO A N 1
ATOM 617 C CA . PRO A 1 84 ? -6.693 18.775 -44.098 1.00 44.86 84 PRO A CA 1
ATOM 618 C C . PRO A 1 84 ? -6.030 17.647 -43.324 1.00 42.13 84 PRO A C 1
ATOM 619 O O . PRO A 1 84 ? -6.009 16.519 -43.798 1.00 43.42 84 PRO A O 1
ATOM 623 N N . PHE A 1 85 ? -5.549 17.934 -42.103 1.00 34.29 85 PHE A N 1
ATOM 624 C CA . PHE A 1 85 ? -4.922 16.902 -41.292 1.00 31.46 85 PHE A CA 1
ATOM 625 C C . PHE A 1 85 ? -5.931 15.812 -40.943 1.00 34.26 85 PHE A C 1
ATOM 626 O O . PHE A 1 85 ? -5.631 14.638 -41.166 1.00 33.93 85 PHE A O 1
ATOM 634 N N . PHE A 1 86 ? -7.098 16.179 -40.370 1.00 31.68 86 PHE A N 1
ATOM 635 C CA . PHE A 1 86 ? -8.084 15.163 -39.960 1.00 30.53 86 PHE A CA 1
ATOM 636 C C . PHE A 1 86 ? -8.809 14.456 -41.113 1.00 35.68 86 PHE A C 1
ATOM 637 O O . PHE A 1 86 ? -9.350 13.365 -40.913 1.00 36.38 86 PHE A O 1
ATOM 645 N N . GLU A 1 87 ? -8.744 15.015 -42.318 1.00 35.39 87 GLU A N 1
ATOM 646 C CA . GLU A 1 87 ? -9.306 14.354 -43.507 1.00 36.17 87 GLU A CA 1
ATOM 647 C C . GLU A 1 87 ? -8.346 13.230 -43.974 1.00 40.39 87 GLU A C 1
ATOM 648 O O . GLU A 1 87 ? -8.777 12.265 -44.620 1.00 40.93 87 GLU A O 1
ATOM 651 N N . ALA A 1 88 ? -7.048 13.316 -43.578 1.00 35.19 88 ALA A N 1
ATOM 652 C CA . ALA A 1 88 ? -6.028 12.338 -43.970 1.00 35.59 88 ALA A CA 1
ATOM 653 C C . ALA A 1 88 ? -5.441 11.507 -42.824 1.00 36.95 88 ALA A C 1
ATOM 654 O O . ALA A 1 88 ? -4.713 10.539 -43.086 1.00 37.65 88 ALA A O 1
ATOM 656 N N . HIS A 1 89 ? -5.765 11.866 -41.560 1.00 32.50 89 HIS A N 1
ATOM 657 C CA . HIS A 1 89 ? -5.239 11.177 -40.398 1.00 31.24 89 HIS A CA 1
ATOM 658 C C . HIS A 1 89 ? -6.321 10.968 -39.344 1.00 30.95 89 HIS A C 1
ATOM 659 O O . HIS A 1 89 ? -7.311 11.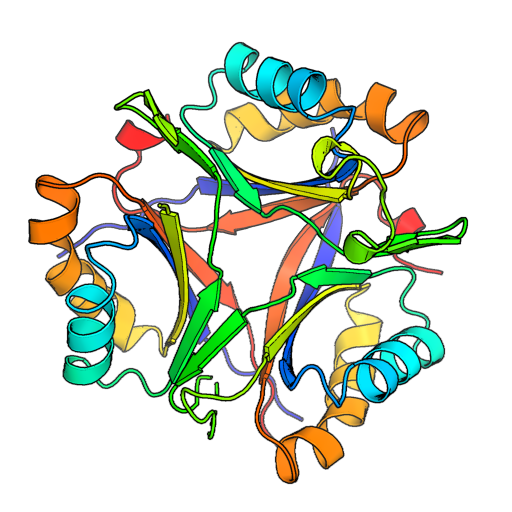694 -39.322 1.00 30.48 89 HIS A O 1
ATOM 666 N N . SER A 1 90 ? -6.099 10.009 -38.467 1.00 27.34 90 SER A N 1
ATOM 667 C CA . SER A 1 90 ? -7.018 9.689 -37.381 1.00 25.39 90 SER A CA 1
ATOM 668 C C . SER A 1 90 ? -7.069 10.801 -36.384 1.00 28.36 90 SER A C 1
ATOM 669 O O . SER A 1 90 ? -6.065 11.510 -36.182 1.00 27.61 90 SER A O 1
ATOM 672 N N . GLY A 1 91 ? -8.190 10.916 -35.717 1.00 24.73 91 GLY A N 1
ATOM 673 C CA . GLY A 1 91 ? -8.286 11.887 -34.630 1.00 23.79 91 GLY A CA 1
ATOM 674 C C . GLY A 1 91 ? -9.520 12.731 -34.671 1.00 25.33 91 GLY A C 1
ATOM 675 O O . GLY A 1 91 ? -10.290 12.697 -35.633 1.00 23.71 91 GLY A O 1
ATOM 676 N N . VAL A 1 92 ? -9.734 13.482 -33.591 1.00 22.27 92 VAL A N 1
ATOM 677 C CA . VAL A 1 92 ? -10.944 14.304 -33.441 1.00 21.81 92 VAL A CA 1
ATOM 678 C C . VAL A 1 92 ? -10.626 15.579 -32.685 1.00 21.89 92 VAL A C 1
ATOM 679 O O . VAL A 1 92 ? -9.635 15.647 -31.957 1.00 22.95 92 VAL A O 1
ATOM 683 N N . VAL A 1 93 ? -11.483 16.590 -32.867 1.00 21.50 93 VAL A N 1
ATOM 684 C CA . VAL A 1 93 ? -11.391 17.840 -32.107 1.00 21.61 93 VAL A CA 1
ATOM 685 C C . VAL A 1 93 ? -12.735 18.136 -31.478 1.00 23.53 93 VAL A C 1
ATOM 686 O O . VAL A 1 93 ? -13.769 18.201 -32.186 1.00 23.15 93 VAL A O 1
ATOM 690 N N . PHE A 1 94 ? -12.733 18.333 -30.140 1.00 20.56 94 PHE A N 1
ATOM 691 C CA . PHE A 1 94 ? -13.953 18.680 -29.421 1.00 19.92 94 PHE A CA 1
ATOM 692 C C . PHE A 1 94 ? -13.822 20.109 -28.947 1.00 23.12 94 PHE A C 1
ATOM 693 O O . PHE A 1 94 ? -12.843 20.433 -28.256 1.00 22.86 94 PHE A O 1
ATOM 701 N N . VAL A 1 95 ? -14.796 20.941 -29.280 1.00 20.55 95 VAL A N 1
ATOM 702 C CA . VAL A 1 95 ? -14.772 22.366 -28.840 1.00 20.24 95 VAL A CA 1
ATOM 703 C C . VAL A 1 95 ? -15.709 22.521 -27.659 1.00 22.22 95 VAL A C 1
ATOM 704 O O . VAL A 1 95 ? -16.876 22.141 -27.756 1.00 22.64 95 VAL A O 1
ATOM 708 N N . HIS A 1 96 ? -15.183 23.048 -26.537 1.00 19.91 96 HIS A N 1
ATOM 709 C CA . HIS A 1 96 ? -15.997 23.232 -25.326 1.00 18.44 96 HIS A CA 1
ATOM 710 C C . HIS A 1 96 ? -16.104 24.723 -25.027 1.00 22.03 96 HIS A C 1
ATOM 711 O O . HIS A 1 96 ? -15.193 25.512 -25.363 1.00 22.96 96 HIS A O 1
ATOM 718 N N . ASP A 1 97 ? -17.163 25.106 -24.312 1.00 20.36 97 ASP A N 1
ATOM 719 C CA . ASP A 1 97 ? -17.270 26.434 -23.747 1.00 21.11 97 ASP A CA 1
ATOM 720 C C . ASP A 1 97 ? -16.732 26.282 -22.333 1.00 23.49 97 ASP A C 1
ATOM 721 O O . ASP A 1 97 ? -17.049 25.309 -21.634 1.00 22.64 97 ASP A O 1
ATOM 726 N N . ILE A 1 98 ? -15.891 27.214 -21.909 1.00 21.85 98 ILE A N 1
ATOM 727 C CA . ILE A 1 98 ? -15.441 27.241 -20.523 1.00 21.08 98 ILE A CA 1
ATOM 728 C C . ILE A 1 98 ? -15.437 28.674 -20.033 1.00 23.49 98 ILE A C 1
ATOM 729 O O . ILE A 1 98 ? -15.646 29.609 -20.811 1.00 22.32 98 ILE A O 1
ATOM 734 N N A GLN A 1 99 ? -15.133 28.837 -18.749 0.50 20.87 99 GLN A N 1
ATOM 735 N N B GLN A 1 99 ? -15.180 28.853 -18.730 0.50 20.97 99 GLN A N 1
ATOM 736 C CA A GLN A 1 99 ? -14.957 30.149 -18.146 0.50 20.62 99 GLN A CA 1
ATOM 737 C CA B GLN A 1 99 ? -15.008 30.183 -18.136 0.50 20.84 99 GLN A CA 1
ATOM 738 C C A GLN A 1 99 ? -13.602 30.156 -17.468 0.50 23.50 99 GLN A C 1
ATOM 739 C C B GLN A 1 99 ? -13.659 30.183 -17.416 0.50 23.70 99 GLN A C 1
ATOM 740 O O A GLN A 1 99 ? -13.140 29.125 -16.951 0.50 21.89 99 GLN A O 1
ATOM 741 O O B GLN A 1 99 ? -13.255 29.169 -16.824 0.50 22.27 99 GLN A O 1
ATOM 752 N N . VAL A 1 100 ? -12.955 31.326 -17.478 1.00 21.58 100 VAL A N 1
ATOM 753 C CA . VAL A 1 100 ? -11.651 31.486 -16.853 1.00 20.54 100 VAL A CA 1
ATOM 754 C C . VAL A 1 100 ? -11.670 32.769 -16.042 1.00 24.33 100 VAL A C 1
ATOM 755 O O . VAL A 1 100 ? -12.466 33.677 -16.307 1.00 24.61 100 VAL A O 1
ATOM 759 N N . GLY A 1 101 ? -10.726 32.875 -15.127 1.00 23.19 101 GLY A N 1
ATOM 760 C CA . GLY A 1 101 ? -10.629 34.112 -14.354 1.00 23.86 101 GLY A CA 1
ATOM 761 C C . GLY A 1 101 ? -9.702 35.151 -14.952 1.00 26.17 101 GLY A C 1
ATOM 762 O O . GLY A 1 101 ? -9.821 36.334 -14.605 1.00 26.42 101 GLY A O 1
ATOM 763 N N . ARG A 1 102 ? -8.721 34.726 -15.797 1.00 23.31 102 ARG A N 1
ATOM 764 C CA . ARG A 1 102 ? -7.705 35.647 -16.286 1.00 24.60 102 ARG A CA 1
ATOM 765 C C . ARG A 1 102 ? -7.584 35.646 -17.817 1.00 27.45 102 ARG A C 1
ATOM 766 O O . ARG A 1 102 ? -6.695 34.995 -18.375 1.00 25.75 102 ARG A O 1
ATOM 774 N N . PRO A 1 103 ? -8.485 36.374 -18.510 1.00 28.01 103 PRO A N 1
ATOM 775 C CA . PRO A 1 103 ? -8.422 36.400 -19.989 1.00 28.54 103 PRO A CA 1
ATOM 776 C C . PRO A 1 103 ? -7.050 36.735 -20.551 1.00 30.08 103 PRO A C 1
ATOM 777 O O . PRO A 1 103 ? -6.633 36.110 -21.533 1.00 28.23 103 PRO A O 1
ATOM 781 N N . ILE A 1 104 ? -6.300 37.617 -19.866 1.00 29.90 104 ILE A N 1
ATOM 782 C CA . ILE A 1 104 ? -4.957 38.014 -20.324 1.00 31.44 104 ILE A CA 1
ATOM 783 C C . ILE A 1 104 ? -4.000 36.823 -20.449 1.00 34.08 104 ILE A C 1
ATOM 784 O O . ILE A 1 104 ? -3.116 36.826 -21.301 1.00 34.37 104 ILE A O 1
ATOM 789 N N . LYS A 1 105 ? -4.186 35.804 -19.616 1.00 30.05 105 LYS A N 1
ATOM 790 C CA . LYS A 1 105 ? -3.312 34.635 -19.667 1.00 30.02 105 LYS A CA 1
ATOM 791 C C . LYS A 1 105 ? -3.509 33.808 -20.932 1.00 30.42 105 LYS A C 1
ATOM 792 O O . LYS A 1 105 ? -2.666 32.974 -21.258 1.00 31.03 105 LYS A O 1
ATOM 798 N N . PHE A 1 106 ? -4.656 33.988 -21.605 1.00 26.36 106 PHE A N 1
ATOM 799 C CA . PHE A 1 106 ? -5.050 33.166 -22.743 1.00 24.45 106 PHE A CA 1
ATOM 800 C C . PHE A 1 106 ? -5.145 33.887 -24.077 1.00 30.60 106 PHE A C 1
ATOM 801 O O . PHE A 1 106 ? -5.106 33.244 -25.122 1.00 29.89 106 PHE A O 1
ATOM 809 N N . ARG A 1 107 ? -5.333 35.225 -24.031 1.00 30.61 107 ARG A N 1
ATOM 810 C CA . ARG A 1 107 ? -5.568 36.093 -25.197 1.00 38.86 107 ARG A CA 1
ATOM 811 C C . ARG A 1 107 ? -4.419 37.072 -25.269 1.00 69.27 107 ARG A C 1
ATOM 812 O O . ARG A 1 107 ? -4.128 37.727 -24.271 1.00 41.84 107 ARG A O 1
ATOM 820 N N . ILE B 1 4 ? -33.963 8.613 -14.773 1.00 55.42 4 ILE B N 1
ATOM 821 C CA . ILE B 1 4 ? -32.748 9.415 -14.560 1.00 52.45 4 ILE B CA 1
ATOM 822 C C . ILE B 1 4 ? -32.972 10.889 -14.937 1.00 55.99 4 ILE B C 1
ATOM 823 O O . ILE B 1 4 ? -33.279 11.185 -16.094 1.00 57.65 4 ILE B O 1
ATOM 825 N N . LYS B 1 5 ? -32.834 11.808 -13.959 1.00 49.42 5 LYS B N 1
ATOM 826 C CA . LYS B 1 5 ? -33.021 13.247 -14.186 1.00 47.52 5 LYS B CA 1
ATOM 827 C C . LYS B 1 5 ? -31.664 13.940 -14.232 1.00 44.94 5 LYS B C 1
ATOM 828 O O . LYS B 1 5 ? -30.840 13.679 -13.350 1.00 41.38 5 LYS B O 1
ATOM 830 N N . LEU B 1 6 ? -31.439 14.834 -15.225 1.00 41.67 6 LEU B N 1
ATOM 831 C CA . LEU B 1 6 ? -30.160 15.578 -15.310 1.00 39.33 6 LEU B CA 1
ATOM 832 C C . LEU B 1 6 ? -30.190 16.844 -14.475 1.00 43.68 6 LEU B C 1
ATOM 833 O O . LEU B 1 6 ? -31.215 17.537 -14.439 1.00 45.53 6 LEU B O 1
ATOM 838 N N . TYR B 1 7 ? -29.091 17.100 -13.737 1.00 38.19 7 TYR B N 1
ATOM 839 C CA . TYR B 1 7 ? -28.914 18.230 -12.824 1.00 36.59 7 TYR B CA 1
ATOM 840 C C . TYR B 1 7 ? -27.667 19.002 -13.248 1.00 36.64 7 TYR B C 1
ATOM 841 O O . TYR B 1 7 ? -26.646 18.376 -13.572 1.00 32.51 7 TYR B O 1
ATOM 843 N N . PRO B 1 8 ? -27.708 20.352 -13.190 1.00 33.74 8 PRO B N 1
ATOM 844 C CA . PRO B 1 8 ? -26.519 21.128 -13.556 1.00 30.92 8 PRO B CA 1
ATOM 845 C C . PRO B 1 8 ? -25.457 21.124 -12.478 1.00 35.07 8 PRO B C 1
ATOM 846 O O . PRO B 1 8 ? -25.740 21.163 -11.276 1.00 36.00 8 PRO B O 1
ATOM 850 N N . LEU B 1 9 ? -24.205 21.100 -12.919 1.00 31.00 9 LEU B N 1
ATOM 851 C CA . LEU B 1 9 ? -23.097 21.216 -12.003 1.00 29.33 9 LEU B CA 1
ATOM 852 C C . LEU B 1 9 ? -22.006 22.002 -12.715 1.00 29.23 9 LEU B C 1
ATOM 853 O O . LEU B 1 9 ? -22.071 22.231 -13.925 1.00 28.41 9 LEU B O 1
ATOM 858 N N . LYS B 1 10 ? -20.993 22.410 -11.964 1.00 26.35 10 LYS B N 1
ATOM 859 C CA . LYS B 1 10 ? -19.839 23.037 -12.586 1.00 27.14 10 LYS B CA 1
ATOM 860 C C . LYS B 1 10 ? -18.725 22.017 -12.490 1.00 31.91 10 LYS B C 1
ATOM 861 O O . LYS B 1 10 ? -18.651 21.306 -11.490 1.00 36.02 10 LYS B O 1
ATOM 867 N N . LYS B 1 11 ? -17.867 21.940 -13.491 1.00 24.16 11 LYS B N 1
ATOM 868 C CA . LYS B 1 11 ? -16.736 21.027 -13.416 1.00 23.50 11 LYS B CA 1
ATOM 869 C C . LYS B 1 11 ? -15.476 21.844 -13.556 1.00 25.97 11 LYS B C 1
ATOM 870 O O . LYS B 1 11 ? -15.309 22.524 -14.555 1.00 24.91 11 LYS B O 1
ATOM 876 N N . LEU B 1 12 ? -14.619 21.762 -12.545 1.00 23.48 12 LEU B N 1
ATOM 877 C CA . LEU B 1 12 ? -13.349 22.477 -12.584 1.00 23.00 12 LEU B CA 1
ATOM 878 C C . LEU B 1 12 ? -12.279 21.539 -13.074 1.00 26.19 12 LEU B C 1
ATOM 879 O O . LEU B 1 12 ? -12.246 20.368 -12.674 1.00 25.30 12 LEU B O 1
ATOM 884 N N . GLU B 1 13 ? -11.366 22.078 -13.887 1.00 20.91 13 GLU B N 1
ATOM 885 C CA . GLU B 1 13 ? -10.138 21.401 -14.305 1.00 20.95 13 GLU B CA 1
ATOM 886 C C . GLU B 1 13 ? -9.066 22.332 -13.754 1.00 23.37 13 GLU B C 1
ATOM 887 O O . GLU B 1 13 ? -9.015 23.504 -14.131 1.00 22.45 13 GLU B O 1
ATOM 893 N N . ILE B 1 14 ? -8.290 21.842 -12.784 1.00 18.86 14 ILE B N 1
ATOM 894 C CA . ILE B 1 14 ? -7.263 22.648 -12.110 1.00 19.43 14 ILE B CA 1
ATOM 895 C C . ILE B 1 14 ? -5.927 22.059 -12.499 1.00 22.93 14 ILE B C 1
ATOM 896 O O . ILE B 1 14 ? -5.622 20.951 -12.094 1.00 22.63 14 ILE B O 1
ATOM 901 N N . ILE B 1 15 ? -5.153 22.783 -13.314 1.00 20.20 15 ILE B N 1
ATOM 902 C CA . ILE B 1 15 ? -3.884 22.257 -13.809 1.00 20.33 15 ILE B CA 1
ATOM 903 C C . ILE B 1 15 ? -2.769 22.980 -13.086 1.00 21.69 15 ILE B C 1
ATOM 904 O O . ILE B 1 15 ? -2.730 24.214 -13.071 1.00 21.98 15 ILE B O 1
ATOM 909 N N . LEU B 1 16 ? -1.888 22.216 -12.431 1.00 21.79 16 LEU B N 1
ATOM 910 C CA . LEU B 1 16 ? -0.833 22.817 -11.636 1.00 23.54 16 LEU B CA 1
ATOM 911 C C . LEU B 1 16 ? 0.292 21.811 -11.464 1.00 26.49 16 LEU B C 1
ATOM 912 O O . LEU B 1 16 ? 0.151 20.634 -11.802 1.00 25.48 16 LEU B O 1
ATOM 917 N N . GLU B 1 17 ? 1.415 22.283 -10.934 1.00 26.31 17 GLU B N 1
ATOM 918 C CA . GLU B 1 17 ? 2.553 21.378 -10.721 1.00 25.93 17 GLU B CA 1
ATOM 919 C C . GLU B 1 17 ? 2.218 20.361 -9.633 1.00 28.93 17 GLU B C 1
ATOM 920 O O . GLU B 1 17 ? 1.593 20.710 -8.634 1.00 28.93 17 GLU B O 1
ATOM 926 N N . GLY B 1 18 ? 2.609 19.105 -9.856 1.00 28.90 18 GLY B N 1
ATOM 927 C CA . GLY B 1 18 ? 2.367 18.017 -8.911 1.00 29.99 18 GLY B CA 1
ATOM 928 C C . GLY B 1 18 ? 2.875 18.282 -7.499 1.00 34.36 18 GLY B C 1
ATOM 929 O O . GLY B 1 18 ? 2.284 17.798 -6.529 1.00 33.97 18 GLY B O 1
ATOM 930 N N . ALA B 1 19 ? 3.946 19.107 -7.347 1.00 34.45 19 ALA B N 1
ATOM 931 C CA . ALA B 1 19 ? 4.476 19.444 -6.014 1.00 36.00 19 ALA B CA 1
ATOM 932 C C . ALA B 1 19 ? 3.438 20.183 -5.142 1.00 37.21 19 ALA B C 1
ATOM 933 O O . ALA B 1 19 ? 3.553 20.190 -3.922 1.00 39.06 19 ALA B O 1
ATOM 935 N N . HIS B 1 20 ? 2.407 20.790 -5.784 1.00 30.38 20 HIS B N 1
ATOM 936 C CA . HIS B 1 20 ? 1.369 21.507 -5.062 1.00 31.42 20 HIS B CA 1
ATOM 937 C C . HIS B 1 20 ? 0.070 20.730 -4.895 1.00 34.12 20 HIS B C 1
ATOM 938 O O . HIS B 1 20 ? -0.949 21.306 -4.478 1.00 32.75 20 HIS B O 1
ATOM 945 N N . LYS B 1 21 ? 0.099 19.416 -5.186 1.00 30.00 21 LYS B N 1
ATOM 946 C CA . LYS B 1 21 ? -1.090 18.566 -5.086 1.00 30.24 21 LYS B CA 1
ATOM 947 C C . LYS B 1 21 ? -1.755 18.620 -3.699 1.00 32.84 21 LYS B C 1
ATOM 948 O O . LYS B 1 21 ? -2.963 18.818 -3.614 1.00 32.77 21 LYS B O 1
ATOM 954 N N . GLU B 1 22 ? -0.963 18.459 -2.615 1.00 32.56 22 GLU B N 1
ATOM 955 C CA A GLU B 1 22 ? -1.504 18.454 -1.256 0.50 33.35 22 GLU B CA 1
ATOM 956 C CA B GLU B 1 22 ? -1.447 18.458 -1.238 0.50 33.44 22 GLU B CA 1
ATOM 957 C C . GLU B 1 22 ? -2.210 19.755 -0.916 1.00 36.10 22 GLU B C 1
ATOM 958 O O . GLU B 1 22 ? -3.291 19.713 -0.323 1.00 36.84 22 GLU B O 1
ATOM 969 N N . PHE B 1 23 ? -1.631 20.907 -1.313 1.00 32.47 23 PHE B N 1
ATOM 970 C CA . PHE B 1 23 ? -2.234 22.217 -1.082 1.00 31.91 23 PHE B CA 1
ATOM 971 C C . PHE B 1 23 ? -3.634 22.247 -1.744 1.00 33.18 23 PHE B C 1
ATOM 972 O O . PHE B 1 23 ? -4.629 22.668 -1.140 1.00 32.06 23 PHE B O 1
ATOM 980 N N . ALA B 1 24 ? -3.672 21.813 -3.001 1.00 30.40 24 ALA B N 1
ATOM 981 C CA . ALA B 1 24 ? -4.874 21.863 -3.815 1.00 27.78 24 ALA B CA 1
ATOM 982 C C . ALA B 1 24 ? -5.965 20.947 -3.288 1.00 30.72 24 ALA B C 1
ATOM 983 O O . ALA B 1 24 ? -7.086 21.397 -3.093 1.00 28.65 24 ALA B O 1
ATOM 985 N N . THR B 1 25 ? -5.619 19.701 -2.969 1.00 29.67 25 THR B N 1
ATOM 986 C CA . THR B 1 25 ? -6.604 18.754 -2.447 1.00 30.99 25 THR B CA 1
ATOM 987 C C . THR B 1 25 ? -7.087 19.148 -1.055 1.00 36.10 25 THR B C 1
ATOM 988 O O . THR B 1 25 ? -8.277 18.985 -0.772 1.00 36.16 25 THR B O 1
ATOM 992 N N . ASP B 1 26 ? -6.196 19.738 -0.201 1.00 34.40 26 ASP B N 1
ATOM 993 C CA . ASP B 1 26 ? -6.625 20.197 1.118 1.00 35.86 26 ASP B CA 1
ATOM 994 C C . ASP B 1 26 ? -7.656 21.305 0.984 1.00 37.84 26 ASP B C 1
ATOM 995 O O . ASP B 1 26 ? -8.612 21.347 1.753 1.00 37.83 26 ASP B O 1
ATOM 1000 N N . LEU B 1 27 ? -7.465 22.202 -0.003 1.00 33.44 27 LEU B N 1
ATOM 1001 C CA . LEU B 1 27 ? -8.366 23.319 -0.227 1.00 34.28 27 LEU B CA 1
ATOM 1002 C C . LEU B 1 27 ? -9.715 22.797 -0.713 1.00 36.36 27 LEU B C 1
ATOM 1003 O O . LEU B 1 27 ? -10.746 23.314 -0.280 1.00 37.43 27 LEU B O 1
ATOM 1008 N N . LEU B 1 28 ? -9.718 21.766 -1.582 1.00 32.49 28 LEU B N 1
ATOM 1009 C CA . LEU B 1 28 ? -10.985 21.169 -2.039 1.00 31.04 28 LEU B CA 1
ATOM 1010 C C . LEU B 1 28 ? -11.667 20.512 -0.831 1.00 35.28 28 LEU B C 1
ATOM 1011 O O . LEU B 1 28 ? -12.856 20.726 -0.623 1.00 35.68 28 LEU B O 1
ATOM 1016 N N . ASP B 1 29 ? -10.894 19.793 0.012 1.00 32.16 29 ASP B N 1
ATOM 1017 C CA . ASP B 1 29 ? -11.434 19.126 1.210 1.00 33.87 29 ASP B CA 1
ATOM 1018 C C . ASP B 1 29 ? -12.056 20.147 2.163 1.00 43.02 29 ASP B C 1
ATOM 1019 O O . ASP B 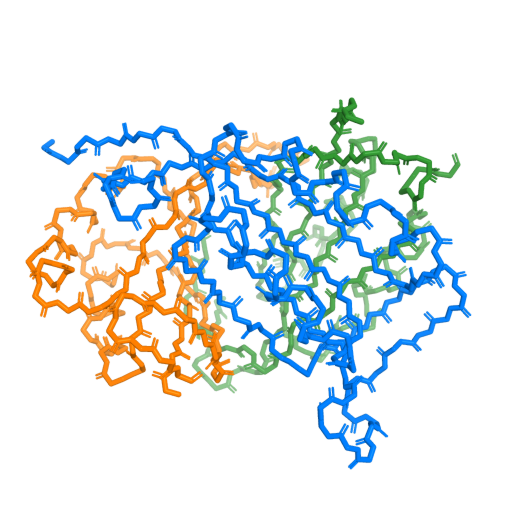1 29 ? -13.230 20.008 2.516 1.00 44.70 29 ASP B O 1
ATOM 1024 N N . ARG B 1 30 ? -11.305 21.223 2.487 1.00 39.94 30 ARG B N 1
ATOM 1025 C CA . ARG B 1 30 ? -11.754 22.285 3.396 1.00 41.64 30 ARG B CA 1
ATOM 1026 C C . ARG B 1 30 ? -12.966 23.066 2.882 1.00 46.54 30 ARG B C 1
ATOM 1027 O O . ARG B 1 30 ? -13.756 23.520 3.699 1.00 47.21 30 ARG B O 1
ATOM 1031 N N . ALA B 1 31 ? -13.161 23.154 1.543 1.00 43.03 31 ALA B N 1
ATOM 1032 C CA . ALA B 1 31 ? -14.316 23.847 0.965 1.00 43.24 31 ALA B CA 1
ATOM 1033 C C . ALA B 1 31 ? -15.589 22.994 0.939 1.00 48.21 31 ALA B C 1
ATOM 1034 O O . ALA B 1 31 ? -16.665 23.502 0.605 1.00 50.01 31 ALA B O 1
ATOM 1036 N N . GLY B 1 32 ? -15.460 21.710 1.239 1.00 43.63 32 GLY B N 1
ATOM 1037 C CA . GLY B 1 32 ? -16.603 20.808 1.249 1.00 43.66 32 GLY B CA 1
ATOM 1038 C C . GLY B 1 32 ? -16.797 20.007 -0.020 1.00 44.89 32 GLY B C 1
ATOM 1039 O O . GLY B 1 32 ? -17.806 19.317 -0.130 1.00 43.91 32 GLY B O 1
ATOM 1040 N N . VAL B 1 33 ? -15.819 20.043 -0.970 1.00 37.97 33 VAL B N 1
ATOM 1041 C CA . VAL B 1 33 ? -15.875 19.278 -2.228 1.00 35.11 33 VAL B CA 1
ATOM 1042 C C . VAL B 1 33 ? -15.913 17.809 -1.847 1.00 36.87 33 VAL B C 1
ATOM 1043 O O . VAL B 1 33 ? -15.117 17.372 -1.023 1.00 37.30 33 VAL B O 1
ATOM 1047 N N . LYS B 1 34 ? -16.863 17.070 -2.396 1.00 36.90 34 LYS B N 1
ATOM 1048 C CA . LYS B 1 34 ? -17.064 15.685 -1.992 1.00 38.51 34 LYS B CA 1
ATOM 1049 C C . LYS B 1 34 ? -16.165 14.645 -2.612 1.00 40.55 34 LYS B C 1
ATOM 1050 O O . LYS B 1 34 ? -16.025 13.551 -2.064 1.00 39.81 34 LYS B O 1
ATOM 1056 N N . GLY B 1 35 ? -15.554 14.982 -3.738 1.00 36.37 35 GLY B N 1
ATOM 1057 C CA . GLY B 1 35 ? -14.666 14.064 -4.423 1.00 35.25 35 GLY B CA 1
ATOM 1058 C C . GLY B 1 35 ? -13.888 14.763 -5.503 1.00 35.40 35 GLY B C 1
ATOM 1059 O O . GLY B 1 35 ? -14.244 15.867 -5.909 1.00 36.12 35 GLY B O 1
ATOM 1060 N N . TYR B 1 36 ? -12.836 14.132 -5.975 1.00 29.61 36 TYR B N 1
ATOM 1061 C CA . TYR B 1 36 ? -12.046 14.697 -7.062 1.00 27.21 36 TYR B CA 1
ATOM 1062 C C . TYR B 1 36 ? -11.313 13.560 -7.748 1.00 30.33 36 TYR B C 1
ATOM 1063 O O . TYR B 1 36 ? -11.196 12.466 -7.164 1.00 29.44 36 TYR B O 1
ATOM 1072 N N . THR B 1 37 ? -10.846 13.802 -8.963 1.00 25.29 37 THR B N 1
ATOM 1073 C CA . THR B 1 37 ? -10.105 12.842 -9.755 1.00 24.64 37 THR B CA 1
ATOM 1074 C C . THR B 1 37 ? -8.832 13.544 -10.224 1.00 28.21 37 THR B C 1
ATOM 1075 O O . THR B 1 37 ? -8.884 14.700 -10.630 1.00 28.83 37 THR B O 1
ATOM 1079 N N . ILE B 1 38 ? -7.694 12.826 -10.190 1.00 24.65 38 ILE B N 1
ATOM 1080 C CA . ILE B 1 38 ? -6.457 13.466 -10.615 1.00 23.85 38 ILE B CA 1
ATOM 1081 C C . ILE B 1 38 ? -5.889 12.752 -11.816 1.00 25.77 38 ILE B C 1
ATOM 1082 O O . ILE B 1 38 ? -5.728 11.530 -11.802 1.00 26.75 38 ILE B O 1
ATOM 1087 N N . VAL B 1 39 ? -5.606 13.520 -12.861 1.00 24.18 39 VAL B N 1
ATOM 1088 C CA . VAL B 1 39 ? -4.947 13.026 -14.070 1.00 23.75 39 VAL B CA 1
ATOM 1089 C C . VAL B 1 39 ? -3.477 13.388 -13.896 1.00 27.65 39 VAL B C 1
ATOM 1090 O O . VAL B 1 39 ? -3.128 14.566 -13.806 1.00 25.99 39 VAL B O 1
ATOM 1094 N N . GLY B 1 40 ? -2.626 12.379 -13.834 1.00 28.43 40 GLY B N 1
ATOM 1095 C CA . GLY B 1 40 ? -1.224 12.632 -13.584 1.00 29.66 40 GLY B CA 1
ATOM 1096 C C . GLY B 1 40 ? -0.365 12.578 -14.814 1.00 34.79 40 GLY B C 1
ATOM 1097 O O . GLY B 1 40 ? -0.847 12.297 -15.917 1.00 33.19 40 GLY B O 1
ATOM 1098 N N . ASN B 1 41 ? 0.935 12.855 -14.594 1.00 35.99 41 ASN B N 1
ATOM 1099 C CA . ASN B 1 41 ? 2.008 12.789 -15.583 1.00 37.38 41 ASN B CA 1
ATOM 1100 C C . ASN B 1 41 ? 1.668 13.537 -16.877 1.00 39.12 41 ASN B C 1
ATOM 1101 O O . ASN B 1 41 ? 1.677 12.966 -17.977 1.00 37.74 41 ASN B O 1
ATOM 1106 N N . LEU B 1 42 ? 1.295 14.794 -16.735 1.00 31.83 42 LEU B N 1
ATOM 1107 C CA . LEU B 1 42 ? 0.970 15.588 -17.900 1.00 28.92 42 LEU B CA 1
ATOM 1108 C C . LEU B 1 42 ? 2.210 16.314 -18.394 1.00 33.54 42 LEU B C 1
ATOM 1109 O O . LEU B 1 42 ? 3.182 16.414 -17.666 1.00 35.23 42 LEU B O 1
ATOM 1114 N N . SER B 1 43 ? 2.154 16.834 -19.616 1.00 28.93 43 SER B N 1
ATOM 1115 C CA . SER B 1 43 ? 3.184 17.675 -20.240 1.00 28.39 43 SER B CA 1
ATOM 1116 C C . SER B 1 43 ? 2.452 18.956 -20.634 1.00 29.42 43 SER B C 1
ATOM 1117 O O . SER B 1 43 ? 1.223 18.997 -20.699 1.00 26.58 43 SER B O 1
ATOM 1120 N N . GLY B 1 44 ? 3.182 19.997 -20.960 1.00 27.40 44 GLY B N 1
ATOM 1121 C CA . GLY B 1 44 ? 2.456 21.187 -21.343 1.00 26.62 44 GLY B CA 1
ATOM 1122 C C . GLY B 1 44 ? 3.358 22.356 -21.633 1.00 30.88 44 GLY B C 1
ATOM 1123 O O . GLY B 1 44 ? 4.538 22.314 -21.304 1.00 33.38 44 GLY B O 1
ATOM 1124 N N . LYS B 1 45 ? 2.793 23.369 -22.256 1.00 26.16 45 LYS B N 1
ATOM 1125 C CA . LYS B 1 45 ? 3.485 24.620 -22.569 1.00 28.56 45 LYS B CA 1
ATOM 1126 C C . LYS B 1 45 ? 2.764 25.700 -21.791 1.00 31.52 45 LYS B C 1
ATOM 1127 O O . LYS B 1 45 ? 1.545 25.821 -21.868 1.00 28.22 45 LYS B O 1
ATOM 1133 N N . GLY B 1 46 ? 3.525 26.562 -21.126 1.00 31.24 46 GLY B N 1
ATOM 1134 C CA . GLY B 1 46 ? 2.926 27.686 -20.424 1.00 31.91 46 GLY B CA 1
ATOM 1135 C C . GLY B 1 46 ? 3.824 28.895 -20.561 1.00 35.98 46 GLY B C 1
ATOM 1136 O O . GLY B 1 46 ? 4.822 28.840 -21.280 1.00 35.65 46 GLY B O 1
ATOM 1137 N N . SER B 1 47 ? 3.481 29.967 -19.858 1.00 32.79 47 SER B N 1
ATOM 1138 C CA . SER B 1 47 ? 4.212 31.235 -19.929 1.00 35.73 47 SER B CA 1
ATOM 1139 C C . SER B 1 47 ? 5.653 31.171 -19.412 1.00 46.55 47 SER B C 1
ATOM 1140 O O . SER B 1 47 ? 6.469 32.018 -19.790 1.00 48.43 47 SER B O 1
ATOM 1143 N N . HIS B 1 48 ? 5.965 30.174 -18.564 1.00 46.39 48 HIS B N 1
ATOM 1144 C CA . HIS B 1 48 ? 7.291 30.001 -17.966 1.00 49.79 48 HIS B CA 1
ATOM 1145 C C . HIS B 1 48 ? 8.212 29.102 -18.792 1.00 55.80 48 HIS B C 1
ATOM 1146 O O . HIS B 1 48 ? 9.431 29.218 -18.688 1.00 58.34 48 HIS B O 1
ATOM 1148 N N . GLY B 1 49 ? 7.621 28.257 -19.630 1.00 50.21 49 GLY B N 1
ATOM 1149 C CA . GLY B 1 49 ? 8.346 27.329 -20.489 1.00 49.61 49 GLY B CA 1
ATOM 1150 C C . GLY B 1 49 ? 7.593 26.030 -20.675 1.00 50.10 49 GLY B C 1
ATOM 1151 O O . GLY B 1 49 ? 6.363 26.011 -20.559 1.00 43.57 49 GLY B O 1
ATOM 1152 N N . MET B 1 50 ? 8.331 24.942 -20.953 1.00 48.32 50 MET B N 1
ATOM 1153 C CA . MET B 1 50 ? 7.764 23.614 -21.181 1.00 47.62 50 MET B CA 1
ATOM 1154 C C . MET B 1 50 ? 7.875 22.727 -19.946 1.00 51.29 50 MET B C 1
ATOM 1155 O O . MET B 1 50 ? 8.776 22.909 -19.127 1.00 52.36 50 MET B O 1
ATOM 1160 N N . TYR B 1 51 ? 6.982 21.730 -19.849 1.00 45.83 51 TYR B N 1
ATOM 1161 C CA . TYR B 1 51 ? 6.991 20.681 -18.828 1.00 53.65 51 TYR B CA 1
ATOM 1162 C C . TYR B 1 51 ? 7.015 19.349 -19.571 1.00 84.74 51 TYR B C 1
ATOM 1163 O O . TYR B 1 51 ? 6.202 19.152 -20.478 1.00 47.41 51 TYR B O 1
ATOM 1172 N N . ALA B 1 62 ? 5.424 16.001 -13.838 1.00 45.29 62 ALA B N 1
ATOM 1173 C CA . ALA B 1 62 ? 5.534 17.210 -13.037 1.00 43.95 62 ALA B CA 1
ATOM 1174 C C . ALA B 1 62 ? 4.214 18.013 -12.992 1.00 40.83 62 ALA B C 1
ATOM 1175 O O . ALA B 1 62 ? 4.044 18.783 -12.048 1.00 40.77 62 ALA B O 1
ATOM 1177 N N . LEU B 1 63 ? 3.316 17.871 -14.003 1.00 34.25 63 LEU B N 1
ATOM 1178 C CA . LEU B 1 63 ? 2.031 18.576 -13.978 1.00 30.33 63 LEU B CA 1
ATOM 1179 C C . LEU B 1 63 ? 0.942 17.566 -13.747 1.00 27.44 63 LEU B C 1
ATOM 1180 O O . LEU B 1 63 ? 1.028 16.422 -14.208 1.00 27.07 63 LEU B O 1
ATOM 1185 N N . ILE B 1 64 ? -0.119 18.012 -13.066 1.00 23.52 64 ILE B N 1
ATOM 1186 C CA . ILE B 1 64 ? -1.308 17.192 -12.870 1.00 22.43 64 ILE B CA 1
ATOM 1187 C C . ILE B 1 64 ? -2.549 18.038 -13.182 1.00 22.21 64 ILE B C 1
ATOM 1188 O O . ILE B 1 64 ? -2.473 19.272 -13.240 1.00 23.37 64 ILE B O 1
ATOM 1193 N N . MET B 1 65 ? -3.668 17.365 -13.369 1.00 21.64 65 MET B N 1
ATOM 1194 C CA . MET B 1 65 ? -4.949 18.046 -13.570 1.00 20.24 65 MET B CA 1
ATOM 1195 C C . MET B 1 65 ? -5.918 17.455 -12.583 1.00 24.19 65 MET B C 1
ATOM 1196 O O . MET B 1 65 ? -6.151 16.230 -12.595 1.00 24.04 65 MET B O 1
ATOM 1201 N N . ILE B 1 66 ? -6.463 18.303 -11.712 1.00 21.77 66 ILE B N 1
ATOM 1202 C CA . ILE B 1 66 ? -7.437 17.848 -10.713 1.00 21.10 66 ILE B CA 1
ATOM 1203 C C . ILE B 1 66 ? -8.794 18.200 -11.256 1.00 24.69 66 ILE B C 1
ATOM 1204 O O . ILE B 1 66 ? -9.031 19.358 -11.616 1.00 25.03 66 ILE B O 1
ATOM 1209 N N . ILE B 1 67 ? -9.683 17.197 -11.328 1.00 23.22 67 ILE B N 1
ATOM 1210 C CA . ILE B 1 67 ? -11.033 17.394 -11.879 1.00 22.98 67 ILE B CA 1
ATOM 1211 C C . ILE B 1 67 ? -11.979 17.333 -10.683 1.00 27.13 67 ILE B C 1
ATOM 1212 O O . ILE B 1 67 ? -11.965 16.345 -9.928 1.00 26.12 67 ILE B O 1
ATOM 1217 N N . ALA B 1 68 ? -12.822 18.358 -10.529 1.00 23.47 68 ALA B N 1
ATOM 1218 C CA . ALA B 1 68 ? -13.812 18.357 -9.442 1.00 24.64 68 ALA B CA 1
ATOM 1219 C C . ALA B 1 68 ? -15.140 18.851 -9.988 1.00 28.74 68 ALA B C 1
ATOM 1220 O O . ALA B 1 68 ? -15.161 19.899 -10.604 1.00 28.73 68 ALA B O 1
ATOM 1222 N N . ALA B 1 69 ? -16.251 18.146 -9.690 1.00 27.19 69 ALA B N 1
ATOM 1223 C CA . ALA B 1 69 ? -17.574 18.601 -10.121 1.00 27.07 69 ALA B CA 1
ATOM 1224 C C . ALA B 1 69 ? -18.230 19.102 -8.863 1.00 30.90 69 ALA B C 1
ATOM 1225 O O . ALA B 1 69 ? -18.310 18.393 -7.855 1.00 32.35 69 ALA B O 1
ATOM 1227 N N . VAL B 1 70 ? -18.561 20.375 -8.857 1.00 26.80 70 VAL B N 1
ATOM 1228 C CA . VAL B 1 70 ? -19.088 21.019 -7.667 1.00 29.69 70 VAL B CA 1
ATOM 1229 C C . VAL B 1 70 ? -20.381 21.771 -7.965 1.00 32.94 70 VAL B C 1
ATOM 1230 O O . VAL B 1 70 ? -20.579 22.235 -9.081 1.00 30.28 70 VAL B O 1
ATOM 1234 N N . PRO B 1 71 ? -21.234 22.006 -6.944 1.00 35.23 71 PRO B N 1
ATOM 1235 C CA . PRO B 1 71 ? -22.395 22.892 -7.156 1.00 35.65 71 PRO B CA 1
ATOM 1236 C C . PRO B 1 71 ? -21.890 24.297 -7.503 1.00 36.67 71 PRO B C 1
ATOM 1237 O O . PRO B 1 71 ? -20.822 24.697 -7.030 1.00 34.76 71 PRO B O 1
ATOM 1241 N N . GLU B 1 72 ? -22.646 25.062 -8.295 1.00 35.15 72 GLU B N 1
ATOM 1242 C CA . GLU B 1 72 ? -22.202 26.402 -8.696 1.00 35.26 72 GLU B CA 1
ATOM 1243 C C . GLU B 1 72 ? -21.843 27.313 -7.497 1.00 37.62 72 GLU B C 1
ATOM 1244 O O . GLU B 1 72 ? -20.885 28.089 -7.597 1.00 36.30 72 GLU B O 1
ATOM 1250 N N . GLU B 1 73 ? -22.579 27.176 -6.355 1.00 35.43 73 GLU B N 1
ATOM 1251 C CA . GLU B 1 73 ? -22.332 28.010 -5.165 1.00 36.89 73 GLU B CA 1
ATOM 1252 C C . GLU B 1 73 ? -20.927 27.845 -4.580 1.00 40.37 73 GLU B C 1
ATOM 1253 O O . GLU B 1 73 ? -20.476 28.735 -3.859 1.00 41.27 73 GLU B O 1
ATOM 1259 N N . LEU B 1 74 ? -20.233 26.715 -4.874 1.00 35.91 74 LEU B N 1
ATOM 1260 C CA . LEU B 1 74 ? -18.886 26.481 -4.339 1.00 35.85 74 LEU B CA 1
ATOM 1261 C C . LEU B 1 74 ? -17.781 27.036 -5.246 1.00 34.86 74 LEU B C 1
ATOM 1262 O O . LEU B 1 74 ? -16.633 27.150 -4.807 1.00 33.94 74 LEU B O 1
ATOM 1267 N N . VAL B 1 75 ? -18.139 27.449 -6.494 1.00 30.75 75 VAL B N 1
ATOM 1268 C CA . VAL B 1 75 ? -17.131 27.957 -7.446 1.00 29.62 75 VAL B CA 1
ATOM 1269 C C . VAL B 1 75 ? -16.399 29.191 -6.915 1.00 32.40 75 VAL B C 1
ATOM 1270 O O . VAL B 1 75 ? -15.170 29.180 -6.828 1.00 30.90 75 VAL B O 1
ATOM 1274 N N . GLY B 1 76 ? -17.153 30.242 -6.615 1.00 32.09 76 GLY B N 1
ATOM 1275 C CA . GLY B 1 76 ? -16.617 31.497 -6.080 1.00 32.99 76 GLY B CA 1
ATOM 1276 C C . GLY B 1 76 ? -15.695 31.294 -4.889 1.00 35.78 76 GLY B C 1
ATOM 1277 O O . GLY B 1 76 ? -14.525 31.670 -4.971 1.00 35.03 76 GLY B O 1
ATOM 1278 N N . PRO B 1 77 ? -16.149 30.604 -3.815 1.00 34.41 77 PRO B N 1
ATOM 1279 C CA . PRO B 1 77 ? -15.266 30.362 -2.655 1.00 34.02 77 PRO B CA 1
ATOM 1280 C C . PRO B 1 77 ? -14.003 29.568 -2.995 1.00 36.33 77 PRO B C 1
ATOM 1281 O O . PRO B 1 77 ? -12.925 29.884 -2.463 1.00 35.30 77 PRO B O 1
ATOM 1285 N N . LEU B 1 78 ? -14.101 28.593 -3.921 1.00 31.14 78 LEU B N 1
ATOM 1286 C CA . LEU B 1 78 ? -12.948 27.813 -4.354 1.00 29.72 78 LEU B CA 1
ATOM 1287 C C . LEU B 1 78 ? -11.946 28.680 -5.104 1.00 32.28 78 LEU B C 1
ATOM 1288 O O . LEU B 1 78 ? -10.760 28.611 -4.805 1.00 31.20 78 LEU B O 1
ATOM 1293 N N . LEU B 1 79 ? -12.423 29.494 -6.058 1.00 28.58 79 LEU B N 1
ATOM 1294 C CA . LEU B 1 79 ? -11.519 30.376 -6.814 1.00 28.86 79 LEU B CA 1
ATOM 1295 C C . LEU B 1 79 ? -10.859 31.401 -5.914 1.00 31.42 79 LEU B C 1
ATOM 1296 O O . LEU B 1 79 ? -9.685 31.704 -6.104 1.00 30.92 79 LEU B O 1
ATOM 1301 N N . GLU B 1 80 ? -11.590 31.874 -4.892 1.00 29.31 80 GLU B N 1
ATOM 1302 C CA . GLU B 1 80 ? -11.062 32.817 -3.900 1.00 30.16 80 GLU B CA 1
ATOM 1303 C C . GLU B 1 80 ? -9.930 32.138 -3.094 1.00 33.43 80 GLU B C 1
ATOM 1304 O O . GLU B 1 80 ? -8.921 32.765 -2.797 1.00 32.97 80 GLU B O 1
ATOM 1310 N N . GLY B 1 81 ? -10.092 30.842 -2.812 1.00 32.31 81 GLY B N 1
ATOM 1311 C CA . GLY B 1 81 ? -9.077 30.064 -2.118 1.00 32.55 81 GLY B CA 1
ATOM 1312 C C . GLY B 1 81 ? -7.844 29.809 -2.972 1.00 33.53 81 GLY B C 1
ATOM 1313 O O . GLY B 1 81 ? -6.720 29.809 -2.453 1.00 33.95 81 GLY B O 1
ATOM 1314 N N . PHE B 1 82 ? -8.046 29.563 -4.281 1.00 28.52 82 PHE B N 1
ATOM 1315 C CA . PHE B 1 82 ? -6.938 29.322 -5.214 1.00 26.24 82 PHE B CA 1
ATOM 1316 C C . PHE B 1 82 ? -6.218 30.595 -5.658 1.00 30.78 82 PHE B C 1
ATOM 1317 O O . PHE B 1 82 ? -5.092 30.514 -6.153 1.00 29.36 82 PHE B O 1
ATOM 1325 N N . GLN B 1 83 ? -6.869 31.764 -5.479 1.00 29.58 83 GLN B N 1
ATOM 1326 C CA . GLN B 1 83 ? -6.332 33.050 -5.934 1.00 29.21 83 GLN B CA 1
ATOM 1327 C C . GLN B 1 83 ? -4.910 33.365 -5.466 1.00 31.45 83 GLN B C 1
ATOM 1328 O O . GLN B 1 83 ? -4.072 33.599 -6.348 1.00 31.45 83 GLN B O 1
ATOM 1334 N N . PRO B 1 84 ? -4.568 33.346 -4.158 1.00 30.11 84 PRO B N 1
ATOM 1335 C CA . PRO B 1 84 ? -3.177 33.673 -3.766 1.00 30.29 84 PRO B CA 1
ATOM 1336 C C . PRO B 1 84 ? -2.190 32.703 -4.397 1.00 32.57 84 PRO B C 1
ATOM 1337 O O . PRO B 1 84 ? -1.095 33.111 -4.816 1.00 34.14 84 PRO B O 1
ATOM 1341 N N . PHE B 1 85 ? -2.611 31.426 -4.526 1.00 26.46 85 PHE B N 1
ATOM 1342 C CA . PHE B 1 85 ? -1.759 30.422 -5.126 1.00 26.10 85 PHE B CA 1
ATOM 1343 C C . PHE B 1 85 ? -1.481 30.740 -6.604 1.00 27.95 85 PHE B C 1
ATOM 1344 O O . PHE B 1 85 ? -0.313 30.782 -6.995 1.00 28.64 85 PHE B O 1
ATOM 1352 N N . PHE B 1 86 ? -2.547 30.945 -7.426 1.00 25.72 86 PHE B N 1
ATOM 1353 C CA . PHE B 1 86 ? -2.322 31.161 -8.857 1.00 24.93 86 PHE B CA 1
ATOM 1354 C C . PHE B 1 86 ? -1.733 32.521 -9.208 1.00 26.15 86 PHE B C 1
ATOM 1355 O O . PHE B 1 86 ? -1.185 32.647 -10.312 1.00 27.38 86 PHE B O 1
ATOM 1363 N N . GLU B 1 87 ? -1.773 33.482 -8.259 1.00 26.01 87 GLU B N 1
ATOM 1364 C CA . GLU B 1 87 ? -1.115 34.782 -8.456 1.00 27.02 87 GLU B CA 1
ATOM 1365 C C . GLU B 1 87 ? 0.394 34.663 -8.256 1.00 33.17 87 GLU B C 1
ATOM 1366 O O . GLU B 1 87 ? 1.135 35.555 -8.690 1.00 33.43 87 GLU B O 1
ATOM 1372 N N . ALA B 1 88 ? 0.852 33.552 -7.636 1.00 30.68 88 ALA B N 1
ATOM 1373 C CA . ALA B 1 88 ? 2.273 33.318 -7.344 1.00 32.36 88 ALA B CA 1
ATOM 1374 C C . ALA B 1 88 ? 2.851 32.065 -7.982 1.00 33.30 88 ALA B C 1
ATOM 1375 O O . ALA B 1 88 ? 4.074 31.898 -7.958 1.00 33.97 88 ALA B O 1
ATOM 1377 N N . HIS B 1 89 ? 1.997 31.212 -8.592 1.00 27.17 89 HIS B N 1
ATOM 1378 C CA . HIS B 1 89 ? 2.431 29.953 -9.197 1.00 26.81 89 HIS B CA 1
ATOM 1379 C C . HIS B 1 89 ? 1.766 29.705 -10.527 1.00 29.58 89 HIS B C 1
ATOM 1380 O O . HIS B 1 89 ? 0.676 30.227 -10.781 1.00 28.54 89 HIS B O 1
ATOM 1387 N N . SER B 1 90 ? 2.439 28.875 -11.352 1.00 27.66 90 SER B N 1
ATOM 1388 C CA A SER B 1 90 ? 1.922 28.475 -12.655 0.50 26.66 90 SER B CA 1
ATOM 1389 C CA B SER B 1 90 ? 1.936 28.452 -12.658 0.50 25.78 90 SER B CA 1
ATOM 1390 C C . SER B 1 90 ? 0.665 27.618 -12.486 1.00 29.17 90 SER B C 1
ATOM 1391 O O . SER B 1 90 ? 0.475 26.942 -11.467 1.00 29.14 90 SER B O 1
ATOM 1396 N N . GLY B 1 91 ? -0.177 27.646 -13.494 1.00 24.09 91 GLY B N 1
ATOM 1397 C CA . GLY B 1 91 ? -1.367 26.816 -13.468 1.00 23.25 91 GLY B CA 1
ATOM 1398 C C . GLY B 1 91 ? -2.602 27.566 -13.870 1.00 24.18 91 GLY B C 1
ATOM 1399 O O . GLY B 1 91 ? -2.597 28.793 -13.966 1.00 23.38 91 GLY B O 1
ATOM 1400 N N . VAL B 1 92 ? -3.609 26.795 -14.218 1.00 20.99 92 VAL B N 1
ATOM 1401 C CA . VAL B 1 92 ? -4.826 27.379 -14.740 1.00 20.27 92 VAL B CA 1
ATOM 1402 C C . VAL B 1 92 ? -6.024 26.645 -14.175 1.00 22.28 92 VAL B C 1
ATOM 1403 O O . VAL B 1 92 ? -5.929 25.477 -13.789 1.00 21.87 92 VAL B O 1
ATOM 1407 N N . VAL B 1 93 ? -7.174 27.309 -14.200 1.00 20.31 93 VAL B N 1
ATOM 1408 C CA . VAL B 1 93 ? -8.434 26.662 -13.787 1.00 18.82 93 VAL B CA 1
ATOM 1409 C C . VAL B 1 93 ? -9.403 26.926 -14.915 1.00 22.18 93 VAL B C 1
ATOM 1410 O O . VAL B 1 93 ? -9.541 28.091 -15.349 1.00 21.49 93 VAL B O 1
ATOM 1414 N N . PHE B 1 94 ? -10.072 25.856 -15.384 1.00 19.57 94 PHE B N 1
ATOM 1415 C CA . PHE B 1 94 ? -11.108 25.974 -16.402 1.00 19.19 94 PHE B CA 1
ATOM 1416 C C . PHE B 1 94 ? -12.416 25.562 -15.755 1.00 22.51 94 PHE B C 1
ATOM 1417 O O . PHE B 1 94 ? -12.497 24.483 -15.157 1.00 24.34 94 PHE B O 1
ATOM 1425 N N . VAL B 1 95 ? -13.443 26.417 -15.879 1.00 19.30 95 VAL B N 1
ATOM 1426 C CA . VAL B 1 95 ? -14.735 26.100 -15.291 1.00 19.85 95 VAL B CA 1
ATOM 1427 C C . VAL B 1 95 ? -15.661 25.684 -16.430 1.00 23.47 95 VAL B C 1
ATOM 1428 O O . VAL B 1 95 ? -15.792 26.421 -17.413 1.00 24.18 95 VAL B O 1
ATOM 1432 N N . HIS B 1 96 ? -16.275 24.496 -16.316 1.00 21.43 96 HIS B N 1
ATOM 1433 C CA . HIS B 1 96 ? -17.197 24.017 -17.342 1.00 22.08 96 HIS B CA 1
ATOM 1434 C C . HIS B 1 96 ? -18.604 23.924 -16.774 1.00 25.98 96 HIS B C 1
ATOM 1435 O O . HIS B 1 96 ? -18.787 23.665 -15.583 1.00 25.52 96 HIS B O 1
ATOM 1442 N N . ASP B 1 97 ? -19.623 24.024 -17.668 1.00 22.67 97 ASP B N 1
ATOM 1443 C CA . ASP B 1 97 ? -20.977 23.695 -17.256 1.00 23.97 97 ASP B CA 1
ATOM 1444 C C . ASP B 1 97 ? -21.158 22.232 -17.647 1.00 28.69 97 ASP B C 1
ATOM 1445 O O . ASP B 1 97 ? -20.836 21.842 -18.773 1.00 29.54 97 ASP B O 1
ATOM 1450 N N . ILE B 1 98 ? -21.603 21.402 -16.712 1.00 23.27 98 ILE B N 1
ATOM 1451 C CA . ILE B 1 98 ? -21.878 20.009 -17.069 1.00 22.77 98 ILE B CA 1
ATOM 1452 C C . ILE B 1 98 ? -23.229 19.640 -16.480 1.00 28.29 98 ILE B C 1
ATOM 1453 O O . ILE B 1 98 ? -23.816 20.410 -15.704 1.00 28.61 98 ILE B O 1
ATOM 1458 N N A GLN B 1 99 ? -23.699 18.449 -16.838 0.50 24.24 99 GLN B N 1
ATOM 1459 N N B GLN B 1 99 ? -23.740 18.463 -16.867 0.50 24.78 99 GLN B N 1
ATOM 1460 C CA A GLN B 1 99 ? -24.906 17.883 -16.269 0.50 25.63 99 GLN B CA 1
ATOM 1461 C CA B GLN B 1 99 ? -24.962 17.906 -16.292 0.50 26.60 99 GLN B CA 1
ATOM 1462 C C A GLN B 1 99 ? -24.544 16.517 -15.731 0.50 29.27 99 GLN B C 1
ATOM 1463 C C B GLN B 1 99 ? -24.611 16.512 -15.780 0.50 30.78 99 GLN B C 1
ATOM 1464 O O A GLN B 1 99 ? -23.643 15.852 -16.252 0.50 26.22 99 GLN B O 1
ATOM 1465 O O B GLN B 1 99 ? -23.778 15.822 -16.371 0.50 28.86 99 GLN B O 1
ATOM 1476 N N . VAL B 1 100 ? -25.227 16.107 -14.661 1.00 29.27 100 VAL B N 1
ATOM 1477 C CA . VAL B 1 100 ? -25.010 14.787 -14.053 1.00 29.95 100 VAL B CA 1
ATOM 1478 C C . VAL B 1 100 ? -26.394 14.184 -13.814 1.00 34.33 100 VAL B C 1
ATOM 1479 O O . VAL B 1 100 ? -27.335 14.933 -13.521 1.00 35.91 100 VAL B O 1
ATOM 1483 N N . GLY B 1 101 ? -26.559 12.894 -14.087 1.00 32.16 101 GLY B N 1
ATOM 1484 C CA . GLY B 1 101 ? -27.856 12.243 -13.878 1.00 35.17 101 GLY B CA 1
ATOM 1485 C C . GLY B 1 101 ? -27.954 11.569 -12.528 1.00 43.83 101 GLY B C 1
ATOM 1486 O O . GLY B 1 101 ? -27.024 10.874 -12.115 1.00 44.10 101 GLY B O 1
ATOM 1487 N N . ARG B 1 102 ? -29.089 11.748 -11.837 1.00 43.85 102 ARG B N 1
ATOM 1488 C CA . ARG B 1 102 ? -29.342 11.101 -10.543 1.00 45.56 102 ARG B CA 1
ATOM 1489 C C . ARG B 1 102 ? -30.656 10.343 -10.621 1.00 52.96 102 ARG B C 1
ATOM 1490 O O . ARG B 1 102 ? -31.590 10.835 -11.275 1.00 51.78 102 ARG B O 1
ATOM 1498 N N . PRO B 1 103 ? -30.740 9.127 -10.016 1.00 53.05 103 PRO B N 1
ATOM 1499 C CA . PRO B 1 103 ? -32.000 8.358 -10.093 1.00 61.76 103 PRO B CA 1
ATOM 1500 C C . PRO B 1 103 ? -33.096 8.948 -9.215 1.00 93.58 103 PRO B C 1
ATOM 1501 O O . PRO B 1 103 ? -34.177 9.228 -9.716 1.00 69.83 103 PRO B O 1
ATOM 1505 N N . ILE C 1 4 ? -15.636 25.449 -41.341 1.00 53.39 4 ILE C N 1
ATOM 1506 C CA . ILE C 1 4 ? -15.782 26.549 -40.389 1.00 52.35 4 ILE C CA 1
ATOM 1507 C C . ILE C 1 4 ? -17.054 26.451 -39.529 1.00 51.78 4 ILE C C 1
ATOM 1508 O O . ILE C 1 4 ? -17.090 27.023 -38.442 1.00 50.63 4 ILE C O 1
ATOM 1510 N N . LYS C 1 5 ? -18.107 25.768 -40.023 1.00 45.20 5 LYS C N 1
ATOM 1511 C CA . LYS C 1 5 ? -19.345 25.611 -39.252 1.00 40.93 5 LYS C CA 1
ATOM 1512 C C . LYS C 1 5 ? -19.153 24.518 -38.196 1.00 38.56 5 LYS C C 1
ATOM 1513 O O . LYS C 1 5 ? -18.495 23.518 -38.441 1.00 36.56 5 LYS C O 1
ATOM 1519 N N . LEU C 1 6 ? -19.738 24.725 -37.033 1.00 33.79 6 LEU C N 1
ATOM 1520 C CA . LEU C 1 6 ? -19.670 23.807 -35.903 1.00 32.13 6 LEU C CA 1
ATOM 1521 C C . LEU C 1 6 ? -21.073 23.338 -35.596 1.00 33.09 6 LEU C C 1
ATOM 1522 O O . LEU C 1 6 ? -22.050 24.073 -35.828 1.00 35.51 6 LEU C O 1
ATOM 1527 N N . TYR C 1 7 ? -21.173 22.093 -35.101 1.00 27.05 7 TYR C N 1
ATOM 1528 C CA . TYR C 1 7 ? -22.456 21.447 -34.829 1.00 27.05 7 TYR C CA 1
ATOM 1529 C C . TYR C 1 7 ? -22.457 20.894 -33.424 1.00 29.13 7 TYR C C 1
ATOM 1530 O O . TYR C 1 7 ? -21.414 20.402 -32.961 1.00 26.06 7 TYR C O 1
ATOM 1539 N N . PRO C 1 8 ? -23.602 20.971 -32.705 1.00 29.21 8 PRO C N 1
ATOM 1540 C CA . PRO C 1 8 ? -23.619 20.490 -31.315 1.00 27.33 8 PRO C CA 1
ATOM 1541 C C . PRO C 1 8 ? -23.572 18.974 -31.189 1.00 30.89 8 PRO C C 1
ATOM 1542 O O . PRO C 1 8 ? -24.075 18.237 -32.031 1.00 31.52 8 PRO C O 1
ATOM 1546 N N . LEU C 1 9 ? -22.958 18.511 -30.095 1.00 27.45 9 LEU C N 1
ATOM 1547 C CA . LEU C 1 9 ? -22.949 17.107 -29.730 1.00 28.16 9 LEU C CA 1
ATOM 1548 C C . LEU C 1 9 ? -22.822 17.084 -28.207 1.00 29.83 9 LEU C C 1
ATOM 1549 O O . LEU C 1 9 ? -22.626 18.137 -27.578 1.00 27.83 9 LEU C O 1
ATOM 1554 N N . LYS C 1 10 ? -22.930 15.879 -27.612 1.00 25.36 10 LYS C N 1
ATOM 1555 C CA . LYS C 1 10 ? -22.710 15.772 -26.164 1.00 24.64 10 LYS C CA 1
ATOM 1556 C C . LYS C 1 10 ? -21.403 15.027 -25.981 1.00 24.60 10 LYS C C 1
ATOM 1557 O O . LYS C 1 10 ? -21.003 14.299 -26.89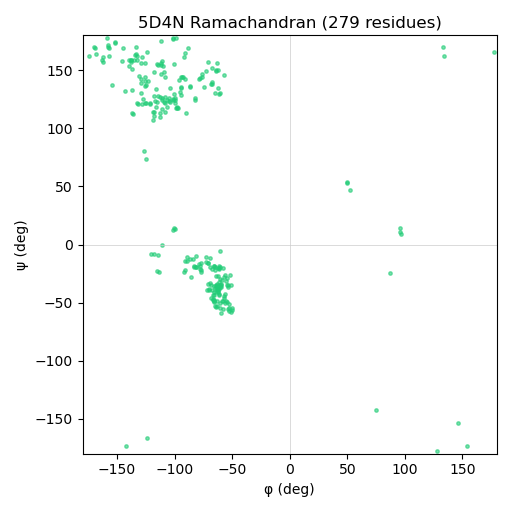5 1.00 25.61 10 LYS C O 1
ATOM 1563 N N . LYS C 1 11 ? -20.721 15.239 -24.875 1.00 21.77 11 LYS C N 1
ATOM 1564 C CA . LYS C 1 11 ? -19.503 14.488 -24.606 1.00 20.26 11 LYS C CA 1
ATOM 1565 C C . LYS C 1 11 ? -19.576 13.956 -23.198 1.00 25.19 11 LYS C C 1
ATOM 1566 O O . LYS C 1 11 ? -19.743 14.730 -22.255 1.00 25.04 11 LYS C O 1
ATOM 1572 N N . LEU C 1 12 ? -19.500 12.635 -23.065 1.00 22.35 12 LEU C N 1
ATOM 1573 C CA . LEU C 1 12 ? -19.467 12.026 -21.740 1.00 22.03 12 LEU C CA 1
ATOM 1574 C C . LEU C 1 12 ? -18.053 11.866 -21.249 1.00 24.71 12 LEU C C 1
ATOM 1575 O O . LEU C 1 12 ? -17.153 11.543 -22.041 1.00 23.14 12 LEU C O 1
ATOM 1580 N N . GLU C 1 13 ? -17.838 12.072 -19.954 1.00 22.45 13 GLU C N 1
ATOM 1581 C CA . GLU C 1 13 ? -16.613 11.713 -19.244 1.00 20.63 13 GLU C CA 1
ATOM 1582 C C . GLU C 1 13 ? -17.074 10.691 -18.212 1.00 25.75 13 GLU C C 1
ATOM 1583 O O . GLU C 1 13 ? -17.877 11.027 -17.345 1.00 25.74 13 GLU C O 1
ATOM 1589 N N . ILE C 1 14 ? -16.688 9.433 -18.376 1.00 21.40 14 ILE C N 1
ATOM 1590 C CA . ILE C 1 14 ? -17.144 8.354 -17.478 1.00 22.43 14 ILE C CA 1
ATOM 1591 C C . ILE C 1 14 ? -15.953 7.957 -16.640 1.00 26.65 14 ILE C C 1
ATOM 1592 O O . ILE C 1 14 ? -14.991 7.428 -17.185 1.00 25.47 14 ILE C O 1
ATOM 1597 N N . ILE C 1 15 ? -16.014 8.195 -15.327 1.00 23.66 15 ILE C N 1
ATOM 1598 C CA . ILE C 1 15 ? -14.864 7.899 -14.463 1.00 22.90 15 ILE C CA 1
ATOM 1599 C C . ILE C 1 15 ? -15.220 6.701 -13.619 1.00 28.74 15 ILE C C 1
ATOM 1600 O O . ILE C 1 15 ? -16.249 6.707 -12.935 1.00 26.84 15 ILE C O 1
ATOM 1605 N N . LEU C 1 16 ? -14.406 5.650 -13.706 1.00 26.85 16 LEU C N 1
ATOM 1606 C CA . LEU C 1 16 ? -14.691 4.413 -12.975 1.00 29.00 16 LEU C CA 1
ATOM 1607 C C . LEU C 1 16 ? -13.429 3.608 -12.791 1.00 30.18 16 LEU C C 1
ATOM 1608 O O . LEU C 1 16 ? -12.392 3.952 -13.360 1.00 28.39 16 LEU C O 1
ATOM 1613 N N . GLU C 1 17 ? -13.500 2.526 -11.997 1.00 29.72 17 GLU C N 1
ATOM 1614 C CA . GLU C 1 17 ? -12.301 1.716 -11.794 1.00 29.89 17 GLU C CA 1
ATOM 1615 C C . GLU C 1 17 ? -11.932 1.002 -13.082 1.00 33.10 17 GLU C C 1
ATOM 1616 O O . GLU C 1 17 ? -12.817 0.542 -13.805 1.00 32.50 17 GLU C O 1
ATOM 1622 N N . GLY C 1 18 ? -10.630 0.971 -13.375 1.00 32.92 18 GLY C N 1
ATOM 1623 C CA . GLY C 1 18 ? -10.067 0.311 -14.556 1.00 34.74 18 GLY C CA 1
ATOM 1624 C C . GLY C 1 18 ? -10.497 -1.138 -14.745 1.00 39.16 18 GLY C C 1
ATOM 1625 O O . GLY C 1 18 ? -10.553 -1.615 -15.885 1.00 39.17 18 GLY C O 1
ATOM 1626 N N . ALA C 1 19 ? -10.862 -1.856 -13.633 1.00 38.38 19 ALA C N 1
ATOM 1627 C CA . ALA C 1 19 ? -11.325 -3.252 -13.693 1.00 39.69 19 ALA C CA 1
ATOM 1628 C C . ALA C 1 19 ? -12.678 -3.387 -14.397 1.00 43.03 19 ALA C C 1
ATOM 1629 O O . ALA C 1 19 ? -13.015 -4.477 -14.857 1.00 43.57 19 ALA C O 1
ATOM 1631 N N . HIS C 1 20 ? -13.459 -2.286 -14.469 1.00 37.14 20 HIS C N 1
ATOM 1632 C CA . HIS C 1 20 ? -14.764 -2.279 -15.129 1.00 37.98 20 HIS C CA 1
ATOM 1633 C C . HIS C 1 20 ? -14.759 -1.680 -16.539 1.00 39.84 20 HIS C C 1
ATOM 1634 O O . HIS C 1 20 ? -15.824 -1.387 -17.104 1.00 39.94 20 HIS C O 1
ATOM 1641 N N . LYS C 1 21 ? -13.560 -1.510 -17.113 1.00 35.18 21 LYS C N 1
ATOM 1642 C CA . LYS C 1 21 ? -13.392 -0.947 -18.461 1.00 33.37 21 LYS C CA 1
ATOM 1643 C C . LYS C 1 21 ? -14.236 -1.666 -19.511 1.00 38.48 21 LYS C C 1
ATOM 1644 O O . LYS C 1 21 ? -14.971 -1.006 -20.259 1.00 36.31 21 LYS C O 1
ATOM 1650 N N . GLU C 1 22 ? -14.140 -3.015 -19.554 1.00 38.20 22 GLU C N 1
ATOM 1651 C CA . GLU C 1 22 ? -14.851 -3.793 -20.568 1.00 38.16 22 GLU C CA 1
ATOM 1652 C C . GLU C 1 22 ? -16.359 -3.642 -20.462 1.00 41.89 22 GLU C C 1
ATOM 1653 O O . GLU C 1 22 ? -17.015 -3.489 -21.486 1.00 41.05 22 GLU C O 1
ATOM 1659 N N . PHE C 1 23 ? -16.906 -3.619 -19.231 1.00 40.07 23 PHE C N 1
ATOM 1660 C CA . PHE C 1 23 ? -18.330 -3.385 -19.028 1.00 40.38 23 PHE C CA 1
ATOM 1661 C C . PHE C 1 23 ? -18.777 -2.052 -19.681 1.00 40.50 23 PHE C C 1
ATOM 1662 O O . PHE C 1 23 ? -19.763 -2.026 -20.425 1.00 39.17 23 PHE C O 1
ATOM 1670 N N . ALA C 1 24 ? -18.041 -0.938 -19.394 1.00 34.93 24 ALA C N 1
ATOM 1671 C CA . ALA C 1 24 ? -18.386 0.374 -19.917 1.00 32.89 24 ALA C CA 1
ATOM 1672 C C . ALA C 1 24 ? -18.231 0.464 -21.430 1.00 33.24 24 ALA C C 1
ATOM 1673 O O . ALA C 1 24 ? -19.117 0.997 -22.083 1.00 32.54 24 ALA C O 1
ATOM 1675 N N . THR C 1 25 ? -17.138 -0.076 -21.980 1.00 29.82 25 THR C N 1
ATOM 1676 C CA . THR C 1 25 ? -16.923 -0.001 -23.439 1.00 29.77 25 THR C CA 1
ATOM 1677 C C . THR C 1 25 ? -17.933 -0.886 -24.187 1.00 34.91 25 THR C C 1
ATOM 1678 O O . THR C 1 25 ? -18.416 -0.525 -25.269 1.00 33.70 25 THR C O 1
ATOM 1682 N N . ASP C 1 26 ? -18.327 -2.014 -23.563 1.00 35.41 26 ASP C N 1
ATOM 1683 C CA . ASP C 1 26 ? -19.330 -2.881 -24.185 1.00 36.31 26 ASP C CA 1
ATOM 1684 C C . ASP C 1 26 ? -20.668 -2.142 -24.244 1.00 40.34 26 ASP C C 1
ATOM 1685 O O . ASP C 1 26 ? -21.360 -2.191 -25.261 1.00 40.47 26 ASP C O 1
ATOM 1690 N N . LEU C 1 27 ? -21.001 -1.417 -23.161 1.00 36.21 27 LEU C N 1
ATOM 1691 C CA . LEU C 1 27 ? -22.221 -0.617 -23.054 1.00 37.02 27 LEU C CA 1
ATOM 1692 C C . LEU C 1 27 ? -22.233 0.506 -24.116 1.00 38.25 27 LEU C C 1
ATOM 1693 O O . LEU C 1 27 ? -23.256 0.739 -24.765 1.00 38.69 27 LEU C O 1
ATOM 1698 N N . LEU C 1 28 ? -21.075 1.163 -24.341 1.00 32.40 28 LEU C N 1
ATOM 1699 C CA . LEU C 1 28 ? -20.973 2.198 -25.369 1.00 30.56 28 LEU C CA 1
ATOM 1700 C C . LEU C 1 28 ? -21.156 1.597 -26.767 1.00 34.72 28 LEU C C 1
ATOM 1701 O O . LEU C 1 28 ? -21.928 2.128 -27.558 1.00 32.98 28 LEU C O 1
ATOM 1706 N N . ASP C 1 29 ? -20.447 0.498 -27.055 1.00 32.09 29 ASP C N 1
ATOM 1707 C CA . ASP C 1 29 ? -20.532 -0.176 -28.345 1.00 33.13 29 ASP C CA 1
ATOM 1708 C C . ASP C 1 29 ? -21.971 -0.598 -28.669 1.00 38.06 29 ASP C C 1
ATOM 1709 O O . ASP C 1 29 ? -22.430 -0.336 -29.781 1.00 38.26 29 ASP C O 1
ATOM 1714 N N . ARG C 1 30 ? -22.695 -1.170 -27.683 1.00 37.51 30 ARG C N 1
ATOM 1715 C CA . ARG C 1 30 ? -24.086 -1.632 -27.875 1.00 40.55 30 ARG C CA 1
ATOM 1716 C C . ARG C 1 30 ? -25.073 -0.492 -28.151 1.00 44.95 30 ARG C C 1
ATOM 1717 O O . ARG C 1 30 ? -26.001 -0.677 -28.946 1.00 44.91 30 ARG C O 1
ATOM 1725 N N . ALA C 1 31 ? -24.865 0.684 -27.513 1.00 39.92 31 ALA C N 1
ATOM 1726 C CA . ALA C 1 31 ? -25.711 1.875 -27.701 1.00 40.18 31 ALA C CA 1
ATOM 1727 C C . ALA C 1 31 ? -25.501 2.548 -29.063 1.00 43.06 31 ALA C C 1
ATOM 1728 O O . ALA C 1 31 ? -26.294 3.405 -29.445 1.00 45.44 31 ALA C O 1
ATOM 1730 N N . GLY C 1 32 ? -24.462 2.137 -29.793 1.00 36.71 32 GLY C N 1
ATOM 1731 C CA . GLY C 1 32 ? -24.163 2.711 -31.095 1.00 36.43 32 GLY C CA 1
ATOM 1732 C C . GLY C 1 32 ? -23.135 3.827 -31.072 1.00 37.42 32 GLY C C 1
ATOM 1733 O O . GLY C 1 32 ? -22.970 4.525 -32.075 1.00 36.22 32 GLY C O 1
ATOM 1734 N N . VAL C 1 33 ? -22.440 4.020 -29.918 1.00 33.51 33 VAL C N 1
ATOM 1735 C CA . VAL C 1 33 ? -21.384 5.041 -29.788 1.00 30.73 33 VAL C CA 1
ATOM 1736 C C . VAL C 1 33 ? -20.310 4.714 -30.805 1.00 32.71 33 VAL C C 1
ATOM 1737 O O . VAL C 1 33 ? -19.903 3.547 -30.921 1.00 32.73 33 VAL C O 1
ATOM 1741 N N . LYS C 1 34 ? -19.898 5.718 -31.587 1.00 28.98 34 LYS C N 1
ATOM 1742 C CA . LYS C 1 34 ? -18.953 5.446 -32.677 1.00 29.61 34 LYS C CA 1
ATOM 1743 C C . LYS C 1 34 ? -17.481 5.352 -32.313 1.00 32.79 34 LYS C C 1
ATOM 1744 O O . LYS C 1 34 ? -16.708 4.715 -33.033 1.00 33.60 34 LYS C O 1
ATOM 1750 N N . GLY C 1 35 ? -17.120 5.900 -31.169 1.00 28.25 35 GLY C N 1
ATOM 1751 C CA . GLY C 1 35 ? -15.727 5.895 -30.735 1.00 26.53 35 GLY C CA 1
ATOM 1752 C C . GLY C 1 35 ? -15.623 6.357 -29.304 1.00 26.28 35 GLY C C 1
ATOM 1753 O O . GLY C 1 35 ? -16.606 6.823 -28.711 1.00 24.93 35 GLY C O 1
ATOM 1754 N N . TYR C 1 36 ? -14.435 6.196 -28.718 1.00 22.50 36 TYR C N 1
ATOM 1755 C CA . TYR C 1 36 ? -14.205 6.631 -27.351 1.00 21.50 36 TYR C CA 1
ATOM 1756 C C . TYR C 1 36 ? -12.717 6.710 -27.113 1.00 22.50 36 TYR C C 1
ATOM 1757 O O . TYR C 1 36 ? -11.952 6.130 -27.879 1.00 21.63 36 TYR C O 1
ATOM 1766 N N . THR C 1 37 ? -12.309 7.477 -26.109 1.00 21.84 37 THR C N 1
ATOM 1767 C CA . THR C 1 37 ? -10.914 7.633 -25.743 1.00 20.75 37 THR C CA 1
ATOM 1768 C C . THR C 1 37 ? -10.779 7.308 -24.277 1.00 23.17 37 THR C C 1
ATOM 1769 O O . THR C 1 37 ? -11.594 7.767 -23.486 1.00 23.93 37 THR C O 1
ATOM 1773 N N . ILE C 1 38 ? -9.743 6.549 -23.899 1.00 21.73 38 ILE C N 1
ATOM 1774 C CA . ILE C 1 38 ? -9.588 6.191 -22.489 1.00 22.77 38 ILE C CA 1
ATOM 1775 C C . ILE C 1 38 ? -8.339 6.797 -21.924 1.00 25.33 38 ILE C C 1
ATOM 1776 O O . ILE C 1 38 ? -7.253 6.620 -22.488 1.00 25.16 38 ILE C O 1
ATOM 1781 N N . VAL C 1 39 ? -8.510 7.588 -20.849 1.00 21.53 39 VAL C N 1
ATOM 1782 C CA . VAL C 1 39 ? -7.411 8.219 -20.126 1.00 22.89 39 VAL C CA 1
ATOM 1783 C C . VAL C 1 39 ? -7.157 7.284 -18.960 1.00 26.82 39 VAL C C 1
ATOM 1784 O O . VAL C 1 39 ? -8.040 7.060 -18.112 1.00 24.69 39 VAL C O 1
ATOM 1788 N N . GLY C 1 40 ? -5.966 6.722 -18.921 1.00 26.77 40 GLY C N 1
ATOM 1789 C CA . GLY C 1 40 ? -5.661 5.758 -17.886 1.00 28.26 40 GLY C CA 1
ATOM 1790 C C . GLY C 1 40 ? -4.889 6.314 -16.729 1.00 34.36 40 GLY C C 1
ATOM 1791 O O . GLY C 1 40 ? -4.551 7.498 -16.690 1.00 33.13 40 GLY C O 1
ATOM 1792 N N . ASN C 1 41 ? -4.650 5.419 -15.755 1.00 36.45 41 ASN C N 1
ATOM 1793 C CA . ASN C 1 41 ? -3.827 5.660 -14.579 1.00 39.02 41 ASN C CA 1
ATOM 1794 C C . ASN C 1 41 ? -4.234 6.922 -13.815 1.00 41.37 41 ASN C C 1
ATOM 1795 O O . ASN C 1 41 ? -3.393 7.736 -13.477 1.00 43.27 41 ASN C O 1
ATOM 1800 N N . LEU C 1 42 ? -5.552 7.094 -13.571 1.00 32.42 42 LEU C N 1
ATOM 1801 C CA . LEU C 1 42 ? -6.081 8.220 -12.800 1.00 30.03 42 LEU C CA 1
ATOM 1802 C C . LEU C 1 42 ? -6.172 7.767 -11.343 1.00 32.52 42 LEU C C 1
ATOM 1803 O O . LEU C 1 42 ? -6.189 6.581 -11.076 1.00 32.31 42 LEU C O 1
ATOM 1808 N N . SER C 1 43 ? -6.261 8.730 -10.417 1.00 29.64 43 SER C N 1
ATOM 1809 C CA . SER C 1 43 ? -6.441 8.437 -9.006 1.00 31.09 43 SER C CA 1
ATOM 1810 C C . SER C 1 43 ? -7.522 9.392 -8.523 1.00 33.21 43 SER C C 1
ATOM 1811 O O . SER C 1 43 ? -7.862 10.364 -9.212 1.00 31.56 43 SER C O 1
ATOM 1814 N N . GLY C 1 44 ? -8.158 9.044 -7.420 1.00 31.83 44 GLY C N 1
ATOM 1815 C CA . GLY C 1 44 ? -9.224 9.894 -6.932 1.00 30.20 44 GLY C CA 1
ATOM 1816 C C . GLY C 1 44 ? -9.503 9.693 -5.466 1.00 34.72 44 GLY C C 1
ATOM 1817 O O . GLY C 1 44 ? -8.886 8.845 -4.815 1.00 34.28 44 GLY C O 1
ATOM 1818 N N . LYS C 1 45 ? -10.437 10.490 -4.953 1.00 31.46 45 LYS C N 1
ATOM 1819 C CA . LYS C 1 45 ? -10.820 10.414 -3.538 1.00 33.81 45 LYS C CA 1
ATOM 1820 C C . LYS C 1 45 ? -12.237 10.921 -3.369 1.00 39.61 45 LYS C C 1
ATOM 1821 O O . LYS C 1 45 ? -12.564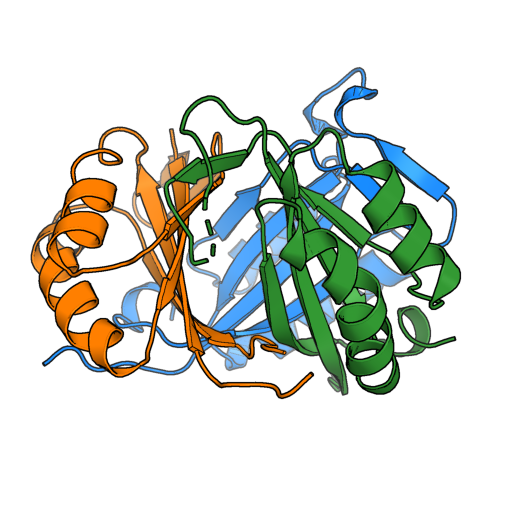 11.951 -3.932 1.00 37.78 45 LYS C O 1
ATOM 1823 N N . GLY C 1 46 ? -13.048 10.229 -2.562 1.00 39.84 46 GLY C N 1
ATOM 1824 C CA . GLY C 1 46 ? -14.431 10.615 -2.278 1.00 42.29 46 GLY C CA 1
ATOM 1825 C C . GLY C 1 46 ? -15.430 10.354 -3.389 1.00 49.83 46 GLY C C 1
ATOM 1826 O O . GLY C 1 46 ? -15.337 9.331 -4.070 1.00 50.27 46 GLY C O 1
ATOM 1827 N N . SER C 1 47 ? -16.407 11.277 -3.581 1.00 48.81 47 SER C N 1
ATOM 1828 C CA . SER C 1 47 ? -17.402 11.204 -4.665 1.00 49.03 47 SER C CA 1
ATOM 1829 C C . SER C 1 47 ? -17.765 12.558 -5.242 1.00 55.94 47 SER C C 1
ATOM 1830 O O . SER C 1 47 ? -18.021 13.498 -4.505 1.00 58.43 47 SER C O 1
ATOM 1833 N N . HIS C 1 48 ? -17.765 12.664 -6.575 1.00 50.91 48 HIS C N 1
ATOM 1834 C CA . HIS C 1 48 ? -18.044 13.906 -7.294 1.00 45.09 48 HIS C CA 1
ATOM 1835 C C . HIS C 1 48 ? -19.430 14.521 -7.053 1.00 97.25 48 HIS C C 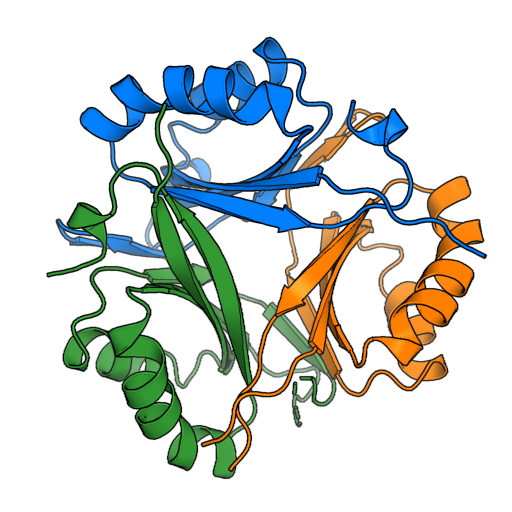1
ATOM 1836 O O . HIS C 1 48 ? -20.448 13.841 -7.149 1.00 68.05 48 HIS C O 1
ATOM 1843 N N . MET C 1 56 ? -17.726 5.438 -2.847 1.00 57.25 56 MET C N 1
ATOM 1844 C CA . MET C 1 56 ? -16.612 6.396 -2.816 1.00 56.26 56 MET C CA 1
ATOM 1845 C C . MET C 1 56 ? -15.327 5.818 -3.430 1.00 58.00 56 MET C C 1
ATOM 1846 O O . MET C 1 56 ? -15.148 4.598 -3.465 1.00 58.27 56 MET C O 1
ATOM 1851 N N . PHE C 1 57 ? -14.427 6.701 -3.902 1.00 53.12 57 PHE C N 1
ATOM 1852 C CA . PHE C 1 57 ? -13.130 6.281 -4.420 1.00 51.78 57 PHE C CA 1
ATOM 1853 C C . PHE C 1 57 ? -12.152 6.187 -3.252 1.00 57.13 57 PHE C C 1
ATOM 1854 O O . PHE C 1 57 ? -12.084 7.097 -2.413 1.00 56.91 57 PHE C O 1
ATOM 1862 N N . ASN C 1 58 ? -11.373 5.113 -3.232 1.00 54.98 58 ASN C N 1
ATOM 1863 C CA . ASN C 1 58 ? -10.289 4.890 -2.281 1.00 56.51 58 ASN C CA 1
ATOM 1864 C C . ASN C 1 58 ? -9.039 5.417 -2.992 1.00 60.01 58 ASN C C 1
ATOM 1865 O O . ASN C 1 58 ? -8.938 5.289 -4.218 1.00 57.56 58 ASN C O 1
ATOM 1867 N N . GLU C 1 59 ? -8.103 6.020 -2.237 1.00 58.63 59 GLU C N 1
ATOM 1868 C CA . GLU C 1 59 ? -6.857 6.604 -2.763 1.00 57.79 59 GLU C CA 1
ATOM 1869 C C . GLU C 1 59 ? -5.976 5.620 -3.563 1.00 60.67 59 GLU C C 1
ATOM 1870 O O . GLU C 1 59 ? -5.235 6.050 -4.455 1.00 59.09 59 GLU C O 1
ATOM 1872 N N . ASP C 1 60 ? -6.088 4.309 -3.263 1.00 57.10 60 ASP C N 1
ATOM 1873 C CA . ASP C 1 60 ? -5.332 3.233 -3.911 1.00 56.40 60 ASP C CA 1
ATOM 1874 C C . ASP C 1 60 ? -5.974 2.679 -5.201 1.00 56.74 60 ASP C C 1
ATOM 1875 O O . ASP C 1 60 ? -5.307 1.942 -5.926 1.00 57.26 60 ASP C O 1
ATOM 1877 N N . ASP C 1 61 ? -7.253 3.025 -5.481 1.00 48.73 61 ASP C N 1
ATOM 1878 C CA . ASP C 1 61 ? -7.995 2.566 -6.666 1.00 46.75 61 ASP C CA 1
ATOM 1879 C C . ASP C 1 61 ? -7.359 3.039 -7.974 1.00 43.78 61 ASP C C 1
ATOM 1880 O O . ASP C 1 61 ? -7.005 4.210 -8.094 1.00 44.10 61 ASP C O 1
ATOM 1885 N N . ALA C 1 62 ? -7.237 2.127 -8.953 1.00 37.91 62 ALA C N 1
ATOM 1886 C CA . ALA C 1 62 ? -6.735 2.448 -10.287 1.00 35.52 62 ALA C CA 1
ATOM 1887 C C . ALA C 1 62 ? -7.981 2.828 -11.076 1.00 34.55 62 ALA C C 1
ATOM 1888 O O . ALA C 1 62 ? -8.847 1.981 -11.333 1.00 34.84 62 ALA C O 1
ATOM 1890 N N . LEU C 1 63 ? -8.063 4.119 -11.461 1.00 29.96 63 LEU C N 1
ATOM 1891 C CA . LEU C 1 63 ? -9.216 4.678 -12.137 1.00 28.67 63 LEU C CA 1
ATOM 1892 C C . LEU C 1 63 ? -8.880 5.015 -13.560 1.00 28.84 63 LEU C C 1
ATOM 1893 O O . LEU C 1 63 ? -7.722 5.205 -13.909 1.00 28.81 63 LEU C O 1
ATOM 1898 N N . ILE C 1 64 ? -9.918 5.093 -14.396 1.00 25.75 64 ILE C N 1
ATOM 1899 C CA . ILE C 1 64 ? -9.783 5.522 -15.784 1.00 24.35 64 ILE C CA 1
ATOM 1900 C C . ILE C 1 64 ? -10.908 6.519 -16.063 1.00 25.58 64 ILE C C 1
ATOM 1901 O O . ILE C 1 64 ? -11.902 6.586 -15.317 1.00 25.48 64 ILE C O 1
ATOM 1906 N N . MET C 1 65 ? -10.745 7.272 -17.137 1.00 22.97 65 MET C N 1
ATOM 1907 C CA . MET C 1 65 ? -11.803 8.161 -17.609 1.00 21.49 65 MET C CA 1
ATOM 1908 C C . MET C 1 65 ? -12.056 7.823 -19.070 1.00 22.27 65 MET C C 1
ATOM 1909 O O . MET C 1 65 ? -11.121 7.884 -19.891 1.00 24.68 65 MET C O 1
ATOM 1914 N N . ILE C 1 66 ? -13.281 7.456 -19.386 1.00 21.20 66 ILE C N 1
ATOM 1915 C CA . ILE C 1 66 ? -13.632 7.159 -20.776 1.00 20.61 66 ILE C CA 1
ATOM 1916 C C . ILE C 1 66 ? -14.319 8.389 -21.330 1.00 23.42 66 ILE C C 1
ATOM 1917 O O . ILE C 1 66 ? -15.319 8.836 -20.766 1.00 22.81 66 ILE C O 1
ATOM 1922 N N . ILE C 1 67 ? -13.770 8.948 -22.410 1.00 20.84 67 ILE C N 1
ATOM 1923 C CA . ILE C 1 67 ? -14.348 10.146 -23.034 1.00 19.64 67 ILE C CA 1
ATOM 1924 C C . ILE C 1 67 ? -15.104 9.662 -24.247 1.00 22.94 67 ILE C C 1
ATOM 1925 O O . ILE C 1 67 ? -14.525 9.009 -25.117 1.00 22.00 67 ILE C O 1
ATOM 1930 N N . ALA C 1 68 ? -16.393 9.998 -24.337 1.00 20.89 68 ALA C N 1
ATOM 1931 C CA . ALA C 1 68 ? -17.180 9.552 -25.492 1.00 21.43 68 ALA C CA 1
ATOM 1932 C C . ALA C 1 68 ? -18.070 10.671 -26.035 1.00 24.27 68 ALA C C 1
ATOM 1933 O O . ALA C 1 68 ? -18.990 11.112 -25.359 1.00 24.21 68 ALA C O 1
ATOM 1935 N N . ALA C 1 69 ? -17.758 11.133 -27.258 1.00 22.42 69 ALA C N 1
ATOM 1936 C CA . ALA C 1 69 ? -18.594 12.140 -27.942 1.00 21.50 69 ALA C CA 1
ATOM 1937 C C . ALA C 1 69 ? -19.741 11.362 -28.586 1.00 24.54 69 ALA C C 1
ATOM 1938 O O . ALA C 1 69 ? -19.525 10.370 -29.306 1.00 24.97 69 ALA C O 1
ATOM 1940 N N . VAL C 1 70 ? -20.973 11.797 -28.269 1.00 24.17 70 VAL C N 1
ATOM 1941 C CA . VAL C 1 70 ? -22.175 11.093 -28.696 1.00 25.81 70 VAL C CA 1
ATOM 1942 C C . VAL C 1 70 ? -23.265 12.068 -29.118 1.00 30.00 70 VAL C C 1
ATOM 1943 O O . VAL C 1 70 ? -23.350 13.158 -28.558 1.00 31.03 70 VAL C O 1
ATOM 1947 N N . PRO C 1 71 ? -24.173 11.628 -30.013 1.00 30.79 71 PRO C N 1
ATOM 1948 C CA . PRO C 1 71 ? -25.361 12.451 -30.319 1.00 31.47 71 PRO C CA 1
ATOM 1949 C C . PRO C 1 71 ? -26.212 12.559 -29.048 1.00 35.15 71 PRO C C 1
ATOM 1950 O O . PRO C 1 71 ? -26.211 11.632 -28.227 1.00 33.46 71 PRO C O 1
ATOM 1954 N N . GLU C 1 72 ? -26.940 13.673 -28.866 1.00 35.40 72 GLU C N 1
ATOM 1955 C CA . GLU C 1 72 ? -27.760 13.862 -27.664 1.00 37.39 72 GLU C CA 1
ATOM 1956 C C . GLU C 1 72 ? -28.746 12.693 -27.411 1.00 40.39 72 GLU C C 1
ATOM 1957 O O . GLU C 1 72 ? -28.933 12.316 -26.253 1.00 40.50 72 GLU C O 1
ATOM 1963 N N . GLU C 1 73 ? -29.294 12.082 -28.481 1.00 39.84 73 GLU C N 1
ATOM 1964 C CA . GLU C 1 73 ? -30.252 10.968 -28.355 1.00 40.41 73 GLU C CA 1
ATOM 1965 C C . GLU C 1 73 ? -29.689 9.723 -27.657 1.00 43.39 73 GLU C C 1
ATOM 1966 O O . GLU C 1 73 ? -30.467 8.905 -27.159 1.00 43.55 73 GLU C O 1
ATOM 1972 N N . LEU C 1 74 ? -28.353 9.599 -27.575 1.00 37.57 74 LEU C N 1
ATOM 1973 C CA . LEU C 1 74 ? -27.748 8.456 -26.906 1.00 37.05 74 LEU C CA 1
ATOM 1974 C C . LEU C 1 74 ? -27.483 8.685 -25.406 1.00 38.32 74 LEU C C 1
ATOM 1975 O O . LEU C 1 74 ? -27.244 7.713 -24.705 1.00 38.75 74 LEU C O 1
ATOM 1980 N N . VAL C 1 75 ? -27.526 9.926 -24.892 1.00 34.38 75 VAL C N 1
ATOM 1981 C CA . VAL C 1 75 ? -27.206 10.217 -23.478 1.00 33.04 75 VAL C CA 1
ATOM 1982 C C . VAL C 1 75 ? -28.158 9.489 -22.502 1.00 40.16 75 VAL C C 1
ATOM 1983 O O . VAL C 1 75 ? -27.667 8.795 -21.604 1.00 38.19 75 VAL C O 1
ATOM 1987 N N . GLY C 1 76 ? -29.470 9.685 -22.684 1.00 39.30 76 GLY C N 1
ATOM 1988 C CA . GLY C 1 76 ? -30.499 9.054 -21.855 1.00 40.76 76 GLY C CA 1
ATOM 1989 C C . GLY C 1 76 ? -30.320 7.547 -21.777 1.00 43.92 76 GLY C C 1
ATOM 1990 O O . GLY C 1 76 ? -30.095 7.017 -20.686 1.00 41.64 76 GLY C O 1
ATOM 1991 N N . PRO C 1 77 ? -30.302 6.840 -22.937 1.00 42.40 77 PRO C N 1
ATOM 1992 C CA . PRO C 1 77 ? -30.096 5.378 -22.907 1.00 43.59 77 PRO C CA 1
ATOM 1993 C C . PRO C 1 77 ? -28.777 4.954 -22.266 1.00 44.23 77 PRO C C 1
ATOM 1994 O O . PRO C 1 77 ? -28.754 3.954 -21.548 1.00 45.30 77 PRO C O 1
ATOM 1998 N N . LEU C 1 78 ? -27.694 5.753 -22.452 1.00 36.74 78 LEU C N 1
ATOM 1999 C CA . LEU C 1 78 ? -26.413 5.435 -21.852 1.00 33.98 78 LEU C CA 1
ATOM 2000 C C . LEU C 1 78 ? -26.455 5.584 -20.347 1.00 37.45 78 LEU C C 1
ATOM 2001 O O . LEU C 1 78 ? -25.985 4.704 -19.642 1.00 36.77 78 LEU C O 1
ATOM 2006 N N . LEU C 1 79 ? -27.029 6.681 -19.838 1.00 35.90 79 LEU C N 1
ATOM 2007 C CA . LEU C 1 79 ? -27.130 6.882 -18.387 1.00 35.95 79 LEU C CA 1
ATOM 2008 C C . LEU C 1 79 ? -28.004 5.817 -17.729 1.00 40.21 79 LEU C C 1
ATOM 2009 O O . LEU C 1 79 ? -27.677 5.356 -16.632 1.00 40.95 79 LEU C O 1
ATOM 2014 N N . GLU C 1 80 ? -29.058 5.393 -18.436 1.00 38.90 80 GLU C N 1
ATOM 2015 C CA . GLU C 1 80 ? -29.966 4.318 -17.998 1.00 41.65 80 GLU C CA 1
ATOM 2016 C C . GLU C 1 80 ? -29.176 3.004 -17.892 1.00 46.64 80 GLU C C 1
ATOM 2017 O O . GLU C 1 80 ? -29.370 2.257 -16.942 1.00 48.67 80 GLU C O 1
ATOM 2023 N N . GLY C 1 81 ? -28.248 2.783 -18.829 1.00 43.33 81 GLY C N 1
ATOM 2024 C CA . GLY C 1 81 ? -27.386 1.607 -18.855 1.00 43.50 81 GLY C CA 1
ATOM 2025 C C . GLY C 1 81 ? -26.365 1.621 -17.742 1.00 49.31 81 GLY C C 1
ATOM 2026 O O . GLY C 1 81 ? -26.047 0.573 -17.175 1.00 50.73 81 GLY C O 1
ATOM 2027 N N . PHE C 1 82 ? -25.811 2.808 -17.443 1.00 44.42 82 PHE C N 1
ATOM 2028 C CA . PHE C 1 82 ? -24.812 2.948 -16.398 1.00 43.33 82 PHE C CA 1
ATOM 2029 C C . PHE C 1 82 ? -25.419 2.957 -14.990 1.00 51.87 82 PHE C C 1
ATOM 2030 O O . PHE C 1 82 ? -24.699 2.671 -14.039 1.00 50.92 82 PHE C O 1
ATOM 2038 N N . GLN C 1 83 ? -26.726 3.265 -14.862 1.00 51.91 83 GLN C N 1
ATOM 2039 C CA . GLN C 1 83 ? -27.420 3.346 -13.564 1.00 54.57 83 GLN C CA 1
ATOM 2040 C C . GLN C 1 83 ? -27.243 2.141 -12.614 1.00 60.77 83 GLN C C 1
ATOM 2041 O O . GLN C 1 83 ? -26.749 2.366 -11.509 1.00 61.85 83 GLN C O 1
ATOM 2047 N N . PRO C 1 84 ? -27.564 0.879 -12.996 1.00 57.68 84 PRO C N 1
ATOM 2048 C CA . PRO C 1 84 ? -27.351 -0.247 -12.059 1.00 58.19 84 PRO C CA 1
ATOM 2049 C C . PRO C 1 84 ? -25.885 -0.380 -11.663 1.00 58.92 84 PRO C C 1
ATOM 2050 O O . PRO C 1 84 ? -25.574 -0.695 -10.510 1.00 59.28 84 PRO C O 1
ATOM 2054 N N . PHE C 1 85 ? -24.977 -0.069 -12.608 1.00 50.43 85 PHE C N 1
ATOM 2055 C CA . PHE C 1 85 ? -23.558 -0.127 -12.320 1.00 47.95 85 PHE C CA 1
ATOM 2056 C C . PHE C 1 85 ? -23.163 0.905 -11.259 1.00 52.84 85 PHE C C 1
ATOM 2057 O O . PHE C 1 85 ? -22.519 0.534 -10.282 1.00 54.30 85 PHE C O 1
ATOM 2065 N N . PHE C 1 86 ? -23.521 2.190 -11.452 1.00 50.57 86 PHE C N 1
ATOM 2066 C CA . PHE C 1 86 ? -23.126 3.243 -10.505 1.00 49.77 86 PHE C CA 1
ATOM 2067 C C . PHE C 1 86 ? -23.840 3.193 -9.153 1.00 57.35 86 PHE C C 1
ATOM 2068 O O . PHE C 1 86 ? -23.341 3.765 -8.180 1.00 57.11 86 PHE C O 1
ATOM 2076 N N . GLU C 1 87 ? -24.955 2.447 -9.067 1.00 56.39 87 GLU C N 1
ATOM 2077 C CA . GLU C 1 87 ? -25.659 2.246 -7.800 1.00 58.73 87 GLU C CA 1
ATOM 2078 C C . GLU C 1 87 ? -24.927 1.175 -6.965 1.00 64.31 87 GLU C C 1
ATOM 2079 O O . GLU C 1 87 ? -25.134 1.101 -5.755 1.00 66.49 87 GLU C O 1
ATOM 2081 N N . ALA C 1 88 ? -24.051 0.373 -7.606 1.00 59.61 88 ALA C N 1
ATOM 2082 C CA . ALA C 1 88 ? -23.291 -0.686 -6.944 1.00 60.10 88 ALA C CA 1
ATOM 2083 C C . ALA C 1 88 ? -21.765 -0.507 -6.984 1.00 60.01 88 ALA C C 1
ATOM 2084 O O . ALA C 1 88 ? -21.046 -1.260 -6.327 1.00 59.23 88 ALA C O 1
ATOM 2086 N N . HIS C 1 89 ? -21.264 0.481 -7.756 1.00 54.08 89 HIS C N 1
ATOM 2087 C CA . HIS C 1 89 ? -19.828 0.718 -7.907 1.00 52.27 89 HIS C CA 1
ATOM 2088 C C . HIS C 1 89 ? -19.493 2.205 -7.874 1.00 50.56 89 HIS C C 1
ATOM 2089 O O . HIS C 1 89 ? -20.353 3.040 -8.173 1.00 49.74 89 HIS C O 1
ATOM 2096 N N . SER C 1 90 ? -18.234 2.538 -7.557 1.00 42.39 90 SER C N 1
ATOM 2097 C CA . SER C 1 90 ? -17.771 3.919 -7.497 1.00 40.82 90 SER C CA 1
ATOM 2098 C C . SER C 1 90 ? -17.700 4.477 -8.918 1.00 40.92 90 SER C C 1
ATOM 2099 O O . SER C 1 90 ? -17.541 3.722 -9.873 1.00 40.66 90 SER C O 1
ATOM 2102 N N . GLY C 1 91 ? -17.765 5.788 -9.024 1.00 36.60 91 GLY C N 1
ATOM 2103 C CA . GLY C 1 91 ? -17.638 6.449 -10.313 1.00 35.16 91 GLY C CA 1
ATOM 2104 C C . GLY C 1 91 ? -18.737 7.425 -10.637 1.00 35.41 91 GLY C C 1
ATOM 2105 O O . GLY C 1 91 ? -19.715 7.543 -9.893 1.00 34.91 91 GLY C O 1
ATOM 2106 N N . VAL C 1 92 ? -18.655 8.007 -11.851 1.00 29.26 92 VAL C N 1
ATOM 2107 C CA . VAL C 1 92 ? -19.594 9.033 -12.270 1.00 28.15 92 VAL C CA 1
ATOM 2108 C C . VAL C 1 92 ? -19.587 9.228 -13.782 1.00 28.51 92 VAL C C 1
ATOM 2109 O O . VAL C 1 92 ? -18.582 8.928 -14.428 1.00 27.10 92 VAL C O 1
ATOM 2113 N N . VAL C 1 93 ? -20.652 9.845 -14.319 1.00 27.50 93 VAL C N 1
ATOM 2114 C CA . VAL C 1 93 ? -20.691 10.275 -15.736 1.00 26.23 93 VAL C CA 1
ATOM 2115 C C . VAL C 1 93 ? -20.923 11.807 -15.754 1.00 26.77 93 VAL C C 1
ATOM 2116 O O . VAL C 1 93 ? -21.932 12.247 -15.197 1.00 28.18 93 VAL C O 1
ATOM 2120 N N . PHE C 1 94 ? -20.012 12.603 -16.356 1.00 23.91 94 PHE C N 1
ATOM 2121 C CA . PHE C 1 94 ? -20.224 14.036 -16.537 1.00 23.74 94 PHE C CA 1
ATOM 2122 C C . PHE C 1 94 ? -20.666 14.220 -17.991 1.00 28.67 94 PHE C C 1
ATOM 2123 O O . PHE C 1 94 ? -19.964 13.758 -18.899 1.00 27.76 94 PHE C O 1
ATOM 2131 N N . VAL C 1 95 ? -21.755 14.937 -18.214 1.00 23.03 95 VAL C N 1
ATOM 2132 C CA . VAL C 1 95 ? -22.264 15.201 -19.559 1.00 23.19 95 VAL C CA 1
ATOM 2133 C C . VAL C 1 95 ? -21.912 16.625 -19.938 1.00 25.32 95 VAL C C 1
ATOM 2134 O O . VAL C 1 95 ? -22.329 17.558 -19.244 1.00 25.86 95 VAL C O 1
ATOM 2138 N N . HIS C 1 96 ? -21.189 16.795 -21.041 1.00 23.06 96 HIS C N 1
ATOM 2139 C CA . HIS C 1 96 ? -20.807 18.122 -21.524 1.00 23.23 96 HIS C CA 1
ATOM 2140 C C . HIS C 1 96 ? -21.524 18.437 -22.836 1.00 26.62 96 HIS C C 1
ATOM 2141 O O . HIS C 1 96 ? -21.834 17.530 -23.631 1.00 26.16 96 HIS C O 1
ATOM 2148 N N . ASP C 1 97 ? -21.672 19.739 -23.124 1.00 24.39 97 ASP C N 1
ATOM 2149 C CA . ASP C 1 97 ? -22.089 20.192 -24.431 1.00 24.22 97 ASP C CA 1
ATOM 2150 C C . ASP C 1 97 ? -20.788 20.496 -25.158 1.00 28.75 97 ASP C C 1
ATOM 2151 O O . ASP C 1 97 ? -19.851 21.077 -24.577 1.00 30.37 97 ASP C O 1
ATOM 2156 N N . ILE C 1 98 ? -20.654 19.984 -26.368 1.00 23.18 98 ILE C N 1
ATOM 2157 C CA . ILE C 1 98 ? -19.479 20.303 -27.178 1.00 21.41 98 ILE C CA 1
ATOM 2158 C C . ILE C 1 98 ? -19.931 20.666 -28.588 1.00 23.74 98 ILE C C 1
ATOM 2159 O O . ILE C 1 98 ? -21.105 20.493 -28.931 1.00 26.61 98 ILE C O 1
ATOM 2164 N N . GLN C 1 99 ? -18.986 21.180 -29.396 1.00 21.77 99 GLN C N 1
ATOM 2165 C CA . GLN C 1 99 ? -19.268 21.422 -30.817 1.00 22.92 99 GLN C CA 1
ATOM 2166 C C . GLN C 1 99 ? -18.187 20.684 -31.601 1.00 25.98 99 GLN C C 1
ATOM 2167 O O . GLN C 1 99 ? -17.040 20.582 -31.154 1.00 23.94 99 GLN C O 1
ATOM 2173 N N . VAL C 1 100 ? -18.562 20.140 -32.751 1.00 23.32 100 VAL C N 1
ATOM 2174 C CA . VAL C 1 100 ? -17.676 19.407 -33.635 1.00 22.74 100 VAL C CA 1
ATOM 2175 C C . VAL C 1 100 ? -17.896 19.937 -35.067 1.00 25.62 100 VAL C C 1
ATOM 2176 O O . VAL C 1 100 ? -18.973 20.459 -35.393 1.00 26.06 100 VAL C O 1
ATOM 2180 N N . GLY C 1 101 ? -16.912 19.732 -35.931 1.00 26.31 101 GLY C N 1
ATOM 2181 C CA . GLY C 1 101 ? -17.075 20.155 -37.321 1.00 28.25 101 GLY C CA 1
ATOM 2182 C C . GLY C 1 101 ? -17.770 19.139 -38.221 1.00 34.41 101 GLY C C 1
ATOM 2183 O O . GLY C 1 101 ? -18.407 19.533 -39.215 1.00 37.69 101 GLY C O 1
ATOM 2184 N N . ARG C 1 102 ? -17.643 17.823 -37.890 1.00 30.44 102 ARG C N 1
ATOM 2185 C CA . ARG C 1 102 ? -18.151 16.701 -38.720 1.00 33.00 102 ARG C CA 1
ATOM 2186 C C . ARG C 1 102 ? -19.086 15.801 -37.905 1.00 34.83 102 ARG C C 1
ATOM 2187 O O . ARG C 1 102 ? -18.657 14.711 -37.487 1.00 33.78 102 ARG C O 1
ATOM 2195 N N . PRO C 1 103 ? -20.330 16.215 -37.587 1.00 31.31 103 PRO C N 1
ATOM 2196 C CA . PRO C 1 103 ? -21.165 15.352 -36.732 1.00 32.32 103 PRO C CA 1
ATOM 2197 C C . PRO C 1 103 ? -21.432 13.928 -37.264 1.00 36.42 103 PRO C C 1
ATOM 2198 O O . PRO C 1 103 ? -21.650 13.035 -36.444 1.00 35.73 103 PRO C O 1
ATOM 2202 N N . ILE C 1 104 ? -21.271 13.675 -38.590 1.00 33.71 104 ILE C N 1
ATOM 2203 C CA . ILE C 1 104 ? -21.445 12.339 -39.191 1.00 33.19 104 ILE C CA 1
ATOM 2204 C C . ILE C 1 104 ? -20.490 11.286 -38.624 1.00 35.57 104 ILE C C 1
ATOM 2205 O O . ILE C 1 104 ? -20.830 10.100 -38.597 1.00 36.03 104 ILE C O 1
ATOM 2210 N N . LYS C 1 105 ? -19.310 11.709 -38.186 1.00 33.33 105 LYS C N 1
ATOM 2211 C CA . LYS C 1 105 ? -18.327 10.804 -37.583 1.00 31.85 105 LYS C CA 1
ATOM 2212 C C . LYS C 1 105 ? -18.812 10.233 -36.255 1.00 36.92 105 LYS C C 1
ATOM 2213 O O . LYS C 1 105 ? -18.237 9.256 -35.737 1.00 37.98 105 LYS C O 1
ATOM 2219 N N . PHE C 1 106 ? -19.823 10.888 -35.657 1.00 32.20 106 PHE C N 1
ATOM 2220 C CA . PHE C 1 106 ? -20.269 10.554 -34.306 1.00 30.73 106 PHE C CA 1
ATOM 2221 C C . PHE C 1 106 ? -21.664 9.966 -34.213 1.00 38.11 106 PHE C C 1
ATOM 2222 O O . PHE C 1 106 ? -21.981 9.347 -33.202 1.00 34.38 106 PHE C O 1
ATOM 2230 N N . ARG C 1 107 ? -22.519 10.240 -35.223 1.00 41.00 107 ARG C N 1
ATOM 2231 C CA . ARG C 1 107 ? -23.913 9.796 -35.315 1.00 45.60 107 ARG C CA 1
ATOM 2232 C C . ARG C 1 107 ? -24.034 8.817 -36.467 1.00 53.92 107 ARG C C 1
ATOM 2233 O O . ARG C 1 107 ? -23.593 9.150 -37.566 1.00 54.57 107 ARG C O 1
ATOM 2235 N N . ASN C 1 108 ? -24.601 7.610 -36.217 1.00 52.74 108 ASN C N 1
ATOM 2236 C CA . ASN C 1 108 ? -24.788 6.548 -37.222 1.00 74.64 108 ASN C CA 1
ATOM 2237 C C . ASN C 1 108 ? -25.687 6.948 -38.397 1.00 104.53 108 ASN C C 1
ATOM 2238 O O . ASN C 1 108 ? -26.676 7.655 -38.214 1.00 70.21 108 ASN C O 1
#

Sequence (293 aa):
AIKLYPLKKLEIILEGAHKEFATDLLDRAGVKGYTIVGNLSGKGSHGMYEGHLMFNEDDALIMIIAAVPEELVGPLLEGFQPFFEAHSGVVFVHDIQQVGRPIKFRIKLYPLKKLEIILEGAHKEEFATDLLDRAGVKGYTIVGNLSGKGSHGMYALIMIIAAVPEELVGPLLEGFQPFFEAHSSGVVFVHDIQQVGRPIKLYPLKKLEIILEGAHKEFATDLLDRAGVKGYTIVGNLSGKGSHMFNEDDALIMIIAAVPEELVGPLLEGFQPFFEAHSGVVFVHDIQVGRPIKFRN

InterPro domains:
  IPR002187 Nitrogen regulatory protein PII [PF00543] (10-103)
  IPR002187 Nitrogen regulatory protein PII [PS51343] (9-108)
  IPR011322 Nitrogen regulatory PII-like, alpha/beta [SSF54913] (5-106)
  IPR015867 Nitrogen regulatory protein PII/ATP phosphoribosyltransferase, C-terminal [G3DSA:3.30.70.120] (1-108)

Secondary structure (DSSP, 8-state):
----EEEEEEEEEEEGGGHHHHHHHHHHHT---EEEEEEEEEEETTEEEEGGG-SSGGGSEEEEEEEE-HHHHHHHHHHHHHHHHHSS-EEEEEEEEES-GGGT-/-EEEEEEEEEEEEEGGGHHHHHHHHHHHT--EEEEEEEEEEEETTEE--EEEEEEEE-HHHHHHHHHHHHHHHHHS--EEEEEEEEEEE-/---EEEEEEEEEEEGGGHHHHHHHHHHHT---EEEEEEEEEEE---B-TT--EEEEEEEE-GGGHHHHHHHHHHHHHHSS-EEEEEEEEES-GGGT--

Solvent-accessible surface area: 13509 Å² total; per-residue (Å²): 131,50,140,47,69,106,5,28,0,0,3,0,5,0,48,8,75,44,93,128,88,0,12,76,43,0,65,208,32,41,6,106,20,20,11,12,5,35,89,0,16,3,70,26,86,187,36,100,71,54,4,124,113,84,219,77,80,100,58,2,12,13,3,0,3,0,6,0,3,114,102,32,7,25,76,3,27,103,24,2,111,90,10,17,98,79,72,44,11,20,13,8,2,3,92,6,56,1,28,77,25,151,64,17,113,86,71,74,26,113,21,28,0,0,3,0,6,0,51,26,98,49,80,127,85,0,12,73,32,0,86,122,34,45,16,160,2,27,0,14,3,32,132,8,47,2,60,29,118,95,34,125,80,95,11,17,3,0,0,0,6,0,70,116,144,30,8,31,72,0,17,79,26,2,72,93,14,16,127,77,72,38,11,22,15,8,3,3,98,5,59,6,30,121,131,108,161,46,95,114,12,29,0,0,2,0,0,0,46,26,100,47,78,128,73,0,12,57,24,0,63,166,33,22,8,74,21,19,10,13,2,33,139,5,42,4,28,13,52,33,168,14,56,91,104,34,76,1,17,4,0,2,0,6,0,10,116,129,32,7,34,73,1,16,113,24,1,54,95,15,45,82,79,73,20,21,25,10,0,4,3,94,4,58,2,41,80,43,142,55,15,30,147

B-factor: mean 35.51, std 13.34, range [17.72, 111.71]

Organism: Thiomonas intermedia (strain K12) (NCBI:txid75379)

Nearest PDB structures (foldseek):
  5d4o-assembly1_B  TM=1.008E+00  e=4.475E-18  Thiomonas intermedia K12
  7obj-assembly1_B  TM=8.838E-01  e=2.210E-07  Synechocystis sp. PCC 6803
  7obj-assembly1_A  TM=8.658E-01  e=5.155E-07  Synechocystis sp. PCC 6803
  7r2y-assembly1_A  TM=8.675E-01  e=1.055E-06  Synechocystis sp. PCC 6803
  7r32-assembly1_A  TM=8.068E-01  e=2.025E-06  Synechocystis sp. PCC 6803

Foldseek 3Di:
DQDKDKWKKKKKKFFLVCVCVLVVLCVVLPWLDKDKAFQDWDADPVGIFGQVPDPDNSGGIMIIITIAHPVSPVSSVVSCVVVVVPGDIDMDMGMDIDRDVVSGD/DDKDKWKKKKKKFAPVCVVVLVVLCVVLPQPDKDKADDDWDADPVGTGSMMIIIGIGHPVSPVVSCVSCVVVVVPGDIDMDMGMDIDDDD/DDKAKWKKKKKKFFPVCVVVLVVLCVVLPWLDKDKAWQDADPPACPGDRPTTMMIIITTAHPVSPVVSCVSCVVVVVPGGIDMDMGMDIDDCCVSGYD

Radius of gyration: 17.95 Å; Cα contacts (8 Å, |Δi|>4): 648; chains: 3; bounding box: 41×42×48 Å